Protein AF-A0A7V1E6Q1-F1 (afdb_monomer)

pLDDT: mean 79.0, std 13.6, range [37.88, 94.38]

Secondary structure (DSSP, 8-state):
-HHHHHHHHHHHHHHHHHHHHHTS-HHHHHTPPPP--HHHHHHHHHHHHTTPPP-HHHHHHHHHHHHHHHHHHHHHHS-TT-TTHHHHHHHHHHHHHHHHHHHHTTT-HHHHHHHHHHHHHHHHHHHH-----HHHHHHHHHHHHHHHHHT--HHHHHHHHHHHHHHTTS-SSHHHHHHHHHHHHHHH--

Structure (mmCIF, N/CA/C/O backbone):
data_AF-A0A7V1E6Q1-F1
#
_entry.id   AF-A0A7V1E6Q1-F1
#
loop_
_atom_site.group_PDB
_atom_site.id
_atom_site.type_symbol
_atom_site.label_atom_id
_atom_site.label_alt_id
_atom_site.label_comp_id
_atom_site.label_asym_id
_atom_site.label_entity_id
_atom_site.label_seq_id
_atom_site.pdbx_PDB_ins_code
_atom_site.Cartn_x
_atom_site.Cartn_y
_atom_site.Cartn_z
_atom_site.occupancy
_atom_site.B_iso_or_equiv
_atom_site.auth_seq_id
_atom_site.auth_comp_id
_atom_site.auth_asym_id
_atom_site.auth_atom_id
_atom_site.pdbx_PDB_model_num
ATOM 1 N N . MET A 1 1 ? -5.071 14.876 20.966 1.00 48.75 1 MET A N 1
ATOM 2 C CA . MET A 1 1 ? -3.966 13.919 21.201 1.00 48.75 1 MET A CA 1
ATOM 3 C C . MET A 1 1 ? -3.670 13.023 19.994 1.00 48.75 1 MET A C 1
ATOM 5 O O . MET A 1 1 ? -2.523 12.669 19.831 1.00 48.75 1 MET A O 1
ATOM 9 N N . VAL A 1 2 ? -4.623 12.777 19.084 1.00 56.84 2 VAL A N 1
ATOM 10 C CA . VAL A 1 2 ? -4.481 11.881 17.908 1.00 56.84 2 VAL A CA 1
ATOM 11 C C . VAL A 1 2 ? -3.351 12.244 16.917 1.00 56.84 2 VAL A C 1
ATOM 13 O O . VAL A 1 2 ? -2.701 11.364 16.366 1.00 56.84 2 VAL A O 1
ATOM 16 N N . LYS A 1 3 ? -3.071 13.537 16.684 1.00 54.50 3 LYS A N 1
ATOM 17 C CA . LYS A 1 3 ? -2.083 13.967 15.669 1.00 54.50 3 LYS A CA 1
ATOM 18 C C . LYS A 1 3 ? -0.631 13.616 16.033 1.00 54.50 3 LYS A C 1
ATOM 20 O O . LYS A 1 3 ? 0.159 13.335 15.140 1.00 54.50 3 LYS A O 1
ATOM 25 N N . THR A 1 4 ? -0.282 13.648 17.320 1.00 57.50 4 THR A N 1
ATOM 26 C CA . THR A 1 4 ? 1.084 13.355 17.791 1.00 57.50 4 THR A CA 1
ATOM 27 C C . THR A 1 4 ? 1.399 11.863 17.689 1.00 57.50 4 THR A C 1
ATOM 29 O O . THR A 1 4 ? 2.537 11.504 17.403 1.00 57.50 4 THR A O 1
ATOM 32 N N . ASP A 1 5 ? 0.379 11.015 17.841 1.00 76.38 5 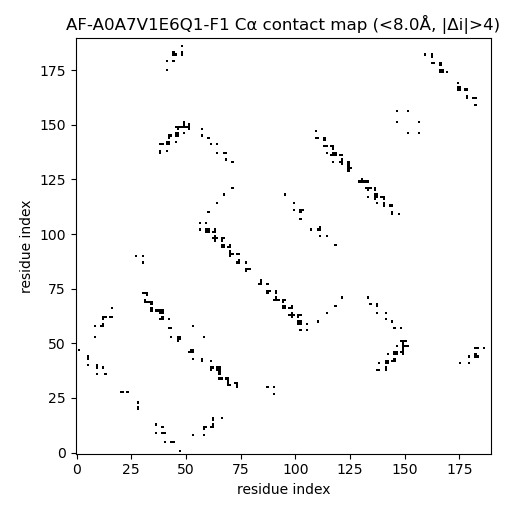ASP A N 1
ATOM 33 C CA . ASP A 1 5 ? 0.517 9.561 17.753 1.00 76.38 5 ASP A CA 1
ATOM 34 C C . ASP A 1 5 ? 0.689 9.104 16.294 1.00 76.38 5 ASP A C 1
ATOM 36 O O . ASP A 1 5 ? 1.555 8.285 16.009 1.00 76.38 5 ASP A O 1
ATOM 40 N N . ILE A 1 6 ? -0.038 9.701 15.337 1.00 82.06 6 ILE A N 1
ATOM 41 C CA . ILE A 1 6 ? 0.089 9.346 13.909 1.00 82.06 6 ILE A CA 1
ATOM 42 C C . ILE A 1 6 ? 1.483 9.666 13.362 1.00 82.06 6 ILE A C 1
ATOM 44 O O . ILE A 1 6 ? 2.077 8.824 12.700 1.00 82.06 6 ILE A O 1
ATOM 48 N N . GLU A 1 7 ? 2.029 10.855 13.630 1.00 83.06 7 GLU A N 1
ATOM 49 C CA . GLU A 1 7 ? 3.357 11.229 13.111 1.00 83.06 7 GLU A CA 1
ATOM 50 C C . GLU A 1 7 ? 4.472 10.344 13.702 1.00 83.06 7 GLU A C 1
ATOM 52 O O . GLU A 1 7 ? 5.421 9.993 13.002 1.00 83.06 7 GLU A O 1
ATOM 57 N N . ALA A 1 8 ? 4.332 9.907 14.961 1.00 87.25 8 ALA A N 1
ATOM 58 C CA . ALA A 1 8 ? 5.256 8.949 15.564 1.00 87.25 8 ALA A CA 1
ATOM 59 C C . ALA A 1 8 ? 5.190 7.574 14.876 1.00 87.25 8 ALA A C 1
ATOM 61 O O . ALA A 1 8 ? 6.230 6.967 14.606 1.00 87.25 8 ALA A O 1
ATOM 62 N N . GLU A 1 9 ? 3.987 7.094 14.551 1.00 89.38 9 GLU A N 1
ATOM 63 C CA . GLU A 1 9 ? 3.809 5.843 13.808 1.00 89.38 9 GLU A CA 1
ATOM 64 C C . GLU A 1 9 ? 4.302 5.950 12.359 1.00 89.38 9 GLU A C 1
ATOM 66 O O . GLU A 1 9 ? 4.941 5.022 11.865 1.00 89.38 9 GLU A O 1
ATOM 71 N N . LEU A 1 10 ? 4.114 7.095 11.695 1.00 89.25 10 LEU A N 1
ATOM 72 C CA . LEU A 1 10 ? 4.680 7.344 10.365 1.00 89.25 10 LEU A CA 1
ATOM 73 C C . LEU A 1 10 ? 6.210 7.275 10.384 1.00 89.25 10 LEU A C 1
ATOM 75 O O . LEU A 1 10 ? 6.791 6.561 9.573 1.00 89.25 10 LEU A O 1
ATOM 79 N N . SER A 1 11 ? 6.865 7.890 11.373 1.00 90.50 11 SER A N 1
ATOM 80 C CA . SER A 1 11 ? 8.322 7.768 11.531 1.00 90.50 11 SER A CA 1
ATOM 81 C C . SER A 1 11 ? 8.776 6.316 11.745 1.00 90.50 11 SER A C 1
ATOM 83 O O . SER A 1 11 ? 9.840 5.914 11.270 1.00 90.50 11 SER A O 1
ATOM 85 N N . ARG A 1 12 ? 7.984 5.495 12.453 1.00 91.56 12 ARG A N 1
ATOM 86 C CA . ARG A 1 12 ? 8.266 4.056 12.614 1.00 91.56 12 ARG A CA 1
ATOM 87 C C . ARG A 1 12 ? 8.127 3.301 11.293 1.00 91.56 12 ARG A C 1
ATOM 89 O O . ARG A 1 12 ? 8.952 2.431 11.009 1.00 91.56 12 ARG A O 1
ATOM 96 N N . ILE A 1 13 ? 7.113 3.632 10.496 1.00 92.62 13 ILE A N 1
ATOM 97 C CA . ILE A 1 13 ? 6.880 3.047 9.172 1.00 92.62 13 ILE A CA 1
ATOM 98 C C . ILE A 1 13 ? 8.037 3.392 8.238 1.00 92.62 13 ILE A C 1
ATOM 100 O O . ILE A 1 13 ? 8.645 2.472 7.698 1.00 92.62 13 ILE A O 1
ATOM 104 N N . GLU A 1 14 ? 8.405 4.670 8.128 1.00 91.38 14 GLU A N 1
ATOM 105 C CA . GLU A 1 14 ? 9.529 5.144 7.308 1.00 91.38 14 GLU A CA 1
ATOM 106 C C . GLU A 1 14 ? 10.846 4.474 7.696 1.00 91.38 14 GLU A C 1
ATOM 108 O O . GLU A 1 14 ? 11.611 4.035 6.834 1.00 91.38 14 GLU A O 1
ATOM 113 N N . LYS A 1 15 ? 11.104 4.334 9.002 1.00 92.00 15 LYS A N 1
ATOM 114 C CA . LYS A 1 15 ? 12.282 3.616 9.487 1.00 92.00 15 LYS A CA 1
ATOM 115 C C . LYS A 1 15 ? 12.287 2.164 9.007 1.00 92.00 15 LYS A C 1
ATOM 117 O O . LYS A 1 15 ? 13.302 1.707 8.491 1.00 92.00 15 LYS A O 1
ATOM 122 N N . GLY A 1 16 ? 11.171 1.451 9.143 1.00 89.44 16 GLY A N 1
ATOM 123 C CA . GLY A 1 16 ? 11.093 0.065 8.685 1.00 89.44 16 GLY A CA 1
ATOM 124 C C . GLY A 1 16 ? 11.115 -0.079 7.158 1.00 89.44 16 GLY A C 1
ATOM 125 O O . GLY A 1 16 ? 11.694 -1.038 6.661 1.00 89.44 16 GLY A O 1
ATOM 126 N N . LEU A 1 17 ? 10.592 0.894 6.402 1.00 89.69 17 LEU A N 1
ATOM 127 C CA . LEU A 1 17 ? 10.765 0.962 4.944 1.00 89.69 17 LEU A CA 1
ATOM 128 C C . LEU A 1 17 ? 12.239 1.124 4.566 1.00 89.69 17 LEU A C 1
ATOM 130 O O . LEU A 1 17 ? 12.720 0.453 3.655 1.00 89.69 17 LEU A O 1
ATOM 134 N N . SER A 1 18 ? 12.972 1.978 5.283 1.00 88.38 18 SER A N 1
ATOM 135 C CA . SER A 1 18 ? 14.412 2.169 5.088 1.00 88.38 18 SER A CA 1
ATOM 136 C C . SER A 1 18 ? 15.206 0.895 5.400 1.00 88.38 18 SER A C 1
ATOM 138 O O . SER A 1 18 ? 16.072 0.496 4.623 1.00 88.38 18 SER A O 1
ATOM 140 N N . GLU A 1 19 ? 14.865 0.198 6.488 1.00 88.25 19 GLU A N 1
ATOM 141 C CA . GLU A 1 19 ? 15.465 -1.094 6.844 1.00 88.25 19 GLU A CA 1
ATOM 142 C C . GLU A 1 19 ? 15.173 -2.171 5.786 1.00 88.25 19 GLU A C 1
ATOM 144 O O . GLU A 1 19 ? 16.099 -2.850 5.337 1.00 88.25 19 GLU A O 1
ATOM 149 N N . ALA A 1 20 ? 13.920 -2.279 5.331 1.00 85.25 20 ALA A N 1
ATOM 150 C CA . ALA A 1 20 ? 13.522 -3.195 4.263 1.00 85.25 20 ALA A CA 1
ATOM 151 C C . ALA A 1 20 ? 14.253 -2.882 2.949 1.00 85.25 20 ALA A C 1
ATOM 153 O O . ALA A 1 20 ? 14.762 -3.784 2.293 1.00 85.25 20 ALA A O 1
ATOM 154 N N . SER A 1 21 ? 14.387 -1.602 2.600 1.00 84.12 21 SER A N 1
ATOM 155 C CA . SER A 1 21 ? 15.129 -1.155 1.413 1.00 84.12 21 SER A CA 1
ATOM 156 C C . SER A 1 21 ? 16.631 -1.435 1.523 1.00 84.12 21 SER A C 1
ATOM 158 O O . SER A 1 21 ? 17.301 -1.691 0.524 1.00 84.12 21 SER A O 1
ATOM 160 N N . GLY A 1 22 ? 17.184 -1.403 2.738 1.00 82.00 22 GLY A N 1
ATOM 161 C CA . GLY A 1 22 ? 18.599 -1.659 3.005 1.00 82.00 22 GLY A CA 1
ATOM 162 C C . GLY A 1 22 ? 19.039 -3.098 2.727 1.00 82.00 22 GLY A C 1
ATOM 163 O O . GLY A 1 22 ? 20.218 -3.315 2.444 1.00 82.00 22 GLY A O 1
ATOM 164 N N . VAL A 1 23 ? 18.109 -4.057 2.775 1.00 84.00 23 VAL A N 1
ATOM 165 C CA . VAL A 1 23 ? 18.362 -5.478 2.477 1.00 84.00 23 VAL A CA 1
ATOM 166 C C . VAL A 1 23 ? 18.025 -5.871 1.034 1.00 84.00 23 VAL A C 1
ATOM 168 O O . VAL A 1 23 ? 18.245 -7.020 0.655 1.00 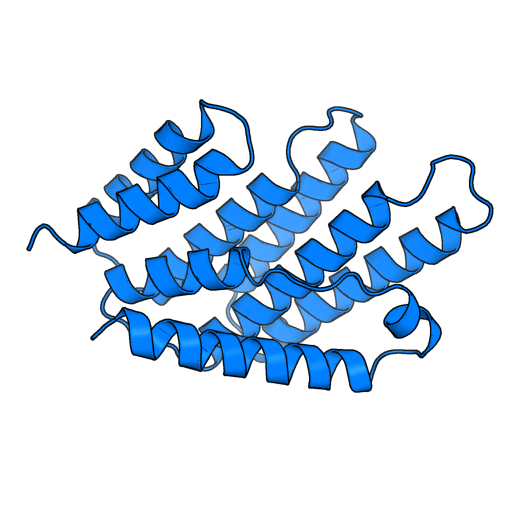84.00 23 VAL A O 1
ATOM 171 N N . MET A 1 24 ? 17.504 -4.940 0.228 1.00 86.38 24 MET A N 1
ATOM 172 C CA . MET A 1 24 ? 17.228 -5.179 -1.189 1.00 86.38 24 MET A CA 1
ATOM 173 C C . MET A 1 24 ? 18.515 -5.189 -2.023 1.00 86.38 24 MET A C 1
ATOM 175 O O . MET A 1 24 ? 19.536 -4.600 -1.656 1.00 86.38 24 MET A O 1
ATOM 179 N N . GLU A 1 25 ? 18.437 -5.841 -3.184 1.00 84.75 25 GLU A N 1
ATOM 180 C CA . GLU A 1 25 ? 19.474 -5.798 -4.218 1.00 84.75 25 GLU A CA 1
ATOM 181 C C . GLU A 1 25 ? 19.837 -4.334 -4.562 1.00 84.75 25 GLU A C 1
ATOM 183 O O . GLU A 1 25 ? 18.933 -3.499 -4.681 1.00 84.75 25 GLU A O 1
ATOM 188 N N . PRO A 1 26 ? 21.127 -3.988 -4.762 1.00 85.06 26 PRO A N 1
ATOM 189 C CA . PRO A 1 26 ? 21.548 -2.608 -5.023 1.00 85.06 26 PRO A CA 1
ATOM 190 C C . PRO A 1 26 ? 20.802 -1.942 -6.184 1.00 85.06 26 PRO A C 1
ATOM 192 O O . PRO A 1 26 ? 20.382 -0.796 -6.053 1.00 85.06 26 PRO A O 1
ATOM 195 N N . LEU A 1 27 ? 20.572 -2.693 -7.267 1.00 81.75 27 LEU A N 1
ATOM 196 C CA . LEU A 1 27 ? 19.841 -2.228 -8.446 1.00 81.75 27 LEU A CA 1
ATOM 197 C C . LEU A 1 27 ? 18.391 -1.847 -8.114 1.00 81.75 27 LEU A C 1
ATOM 199 O O . LEU A 1 27 ? 17.903 -0.826 -8.577 1.00 81.75 27 LEU A O 1
ATOM 203 N N . VAL A 1 28 ? 17.715 -2.638 -7.274 1.00 84.62 28 VAL A N 1
ATOM 204 C CA . VAL A 1 28 ? 16.349 -2.334 -6.818 1.00 84.62 28 VAL A CA 1
ATOM 205 C C . VAL A 1 28 ? 16.352 -1.049 -6.002 1.00 84.62 28 VAL A C 1
ATOM 207 O O . VAL A 1 28 ? 15.536 -0.165 -6.240 1.00 84.62 28 VAL A O 1
ATOM 210 N N . ARG A 1 29 ? 17.290 -0.935 -5.056 1.00 85.00 29 ARG A N 1
ATOM 211 C CA . ARG A 1 29 ? 17.385 0.210 -4.146 1.00 85.00 29 ARG A CA 1
ATOM 212 C C . ARG A 1 29 ? 17.627 1.528 -4.884 1.00 85.00 29 ARG A C 1
ATOM 214 O O . ARG A 1 29 ? 17.100 2.552 -4.466 1.00 85.00 29 ARG A O 1
ATOM 221 N N . GLU A 1 30 ? 18.425 1.507 -5.947 1.00 85.69 30 GLU A N 1
ATOM 222 C CA . GLU A 1 30 ? 18.717 2.687 -6.770 1.00 85.69 30 GLU A CA 1
ATOM 223 C C . GLU A 1 30 ? 17.500 3.161 -7.581 1.00 85.69 30 GLU A C 1
ATOM 225 O O . GLU A 1 30 ? 17.366 4.361 -7.815 1.00 85.69 30 GLU A O 1
ATOM 230 N N . SER A 1 31 ? 16.585 2.250 -7.923 1.00 85.44 31 SER A N 1
ATOM 231 C CA . SER A 1 31 ? 15.333 2.553 -8.632 1.00 85.44 31 SER A CA 1
ATOM 232 C C . SER A 1 31 ? 14.147 2.864 -7.707 1.00 85.44 31 SER A C 1
ATOM 234 O O . SER A 1 31 ? 13.046 3.129 -8.191 1.00 85.44 31 SER A O 1
ATOM 236 N N . LEU A 1 32 ? 14.323 2.834 -6.379 1.00 85.62 32 LEU A N 1
ATOM 237 C CA . LEU A 1 32 ? 13.231 3.115 -5.446 1.00 85.62 32 LEU A CA 1
ATOM 238 C C . LEU A 1 32 ? 12.800 4.581 -5.511 1.00 85.62 32 LEU A C 1
ATOM 240 O O . LEU A 1 32 ? 13.588 5.509 -5.325 1.00 85.62 32 LEU A O 1
ATOM 244 N N . ILE A 1 33 ? 11.497 4.783 -5.672 1.00 85.12 33 ILE A N 1
ATOM 245 C CA . ILE A 1 33 ? 10.879 6.101 -5.570 1.00 85.12 33 ILE A CA 1
ATOM 246 C C . ILE A 1 33 ? 10.564 6.384 -4.092 1.00 85.12 33 ILE A C 1
ATOM 248 O O . ILE A 1 33 ? 10.003 5.518 -3.423 1.00 85.12 33 ILE A O 1
ATOM 252 N N . PRO A 1 34 ? 10.867 7.574 -3.540 1.00 85.94 34 PRO A N 1
ATOM 253 C CA . PRO A 1 34 ? 10.492 7.906 -2.167 1.00 85.94 34 PRO A CA 1
ATOM 254 C C . PRO A 1 34 ? 8.975 7.789 -1.927 1.00 85.94 34 PRO A C 1
ATOM 256 O O . PRO A 1 34 ? 8.169 8.296 -2.719 1.00 85.94 34 PRO A O 1
ATOM 259 N N . SER A 1 35 ? 8.599 7.126 -0.829 1.00 87.06 35 SER A N 1
ATOM 260 C CA . SER A 1 35 ? 7.213 7.088 -0.341 1.00 87.06 35 SER A CA 1
ATOM 261 C C . SER A 1 35 ? 6.844 8.446 0.267 1.00 87.06 35 SER A C 1
ATOM 263 O O . SER A 1 35 ? 7.655 9.075 0.945 1.00 87.06 35 SER A O 1
ATOM 265 N N . ASP A 1 36 ? 5.619 8.903 0.005 1.00 83.50 36 ASP A N 1
ATOM 266 C CA . ASP A 1 36 ? 5.010 10.084 0.632 1.00 83.50 36 ASP A CA 1
ATOM 267 C C . ASP A 1 36 ? 4.174 9.718 1.880 1.00 83.50 36 ASP A C 1
ATOM 269 O O . ASP A 1 36 ? 3.542 10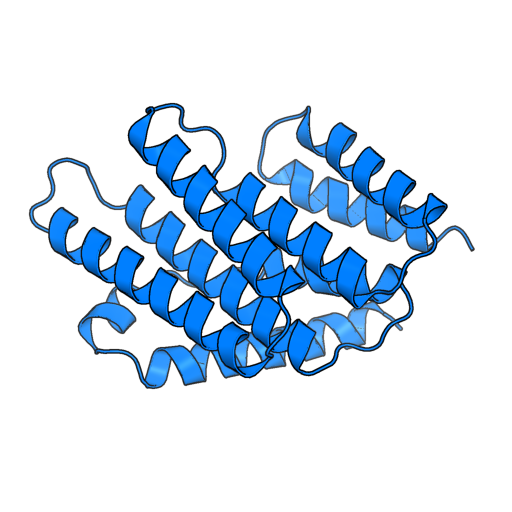.586 2.491 1.00 83.50 36 ASP A O 1
ATOM 273 N N . CYS A 1 37 ? 4.186 8.437 2.271 1.00 86.06 37 CYS A N 1
ATOM 274 C CA . CYS A 1 37 ? 3.430 7.849 3.374 1.00 86.06 37 CYS A CA 1
ATOM 275 C C . CYS A 1 37 ? 1.912 8.099 3.317 1.00 86.06 37 CYS A C 1
ATOM 277 O O . CYS A 1 37 ? 1.228 8.091 4.350 1.00 86.06 37 CYS A O 1
ATOM 279 N N . LEU A 1 38 ? 1.363 8.368 2.131 1.00 84.94 38 LEU A N 1
ATOM 280 C CA . LEU A 1 38 ? -0.038 8.741 1.979 1.00 84.94 38 LEU A CA 1
ATOM 281 C C . LEU A 1 38 ? -0.984 7.586 2.330 1.00 84.94 38 LEU A C 1
ATOM 283 O O . LEU A 1 38 ? -1.978 7.802 3.030 1.00 84.94 38 LEU A O 1
ATOM 287 N N . LEU A 1 39 ? -0.666 6.362 1.903 1.00 89.06 39 LEU A N 1
ATOM 288 C CA . LEU A 1 39 ? -1.485 5.176 2.175 1.00 89.06 39 LEU A CA 1
ATOM 289 C C . LEU A 1 39 ? -1.429 4.794 3.654 1.00 89.06 39 LEU A C 1
ATOM 291 O O . LEU A 1 39 ? -2.458 4.511 4.270 1.00 89.06 39 LEU A O 1
ATOM 295 N N . SER A 1 40 ? -0.243 4.893 4.248 1.00 90.44 40 SER A N 1
ATOM 296 C CA . SER A 1 40 ? -0.020 4.729 5.682 1.00 90.44 40 SER A CA 1
ATOM 297 C C . SER A 1 40 ? -0.855 5.714 6.488 1.00 90.44 40 SER A C 1
ATOM 299 O O . SER A 1 40 ? -1.512 5.344 7.458 1.00 90.44 40 SER A O 1
ATOM 301 N N . ARG A 1 41 ? -0.884 6.982 6.064 1.00 87.31 41 ARG A N 1
ATOM 302 C CA . ARG A 1 41 ? -1.679 8.027 6.713 1.00 87.31 41 ARG A CA 1
ATOM 303 C C . ARG A 1 41 ? -3.178 7.732 6.619 1.00 87.31 41 ARG A C 1
ATOM 305 O O . ARG A 1 41 ? -3.873 7.912 7.615 1.00 87.31 41 ARG A O 1
ATOM 312 N N . VAL A 1 42 ? -3.673 7.245 5.477 1.00 84.81 42 VAL A N 1
ATOM 313 C CA . VAL A 1 42 ? -5.074 6.806 5.324 1.00 84.81 42 VAL A CA 1
ATOM 314 C C . VAL A 1 42 ? -5.415 5.656 6.261 1.00 84.81 42 VAL A C 1
ATOM 316 O O . VAL A 1 42 ? -6.421 5.742 6.973 1.00 84.81 42 VAL A O 1
ATOM 319 N N . LEU A 1 43 ? -4.578 4.619 6.299 1.00 90.31 43 LEU A N 1
ATOM 320 C CA . LEU A 1 43 ? -4.799 3.458 7.155 1.00 90.31 43 LEU A CA 1
ATOM 321 C C . LEU A 1 43 ? -4.809 3.871 8.629 1.00 90.31 43 LEU A C 1
ATOM 323 O O . LEU A 1 43 ? -5.776 3.588 9.330 1.00 90.31 43 LEU A O 1
ATOM 327 N N . LEU A 1 44 ? -3.783 4.591 9.091 1.00 87.25 44 LEU A N 1
ATOM 328 C CA . LEU A 1 44 ? -3.648 4.988 10.495 1.00 87.25 44 LEU A CA 1
ATOM 329 C C . LEU A 1 44 ? -4.762 5.931 10.950 1.00 87.25 44 LEU A C 1
ATOM 331 O O . LEU A 1 44 ? -5.338 5.722 12.016 1.00 87.25 44 LEU A O 1
ATOM 335 N N . VAL A 1 45 ? -5.099 6.950 10.151 1.00 83.25 45 VAL A N 1
ATOM 336 C CA . VAL A 1 45 ? -6.210 7.855 10.479 1.00 83.25 45 VAL A CA 1
ATOM 337 C C . VAL A 1 45 ? -7.494 7.055 10.600 1.00 83.25 45 VAL A C 1
ATOM 339 O O . VAL A 1 45 ? -8.177 7.172 11.614 1.00 83.25 45 VAL A O 1
ATOM 342 N N . THR A 1 46 ? -7.786 6.199 9.618 1.00 80.81 46 THR A N 1
ATOM 343 C CA . THR A 1 46 ? -8.989 5.371 9.660 1.00 80.81 46 THR A CA 1
ATOM 344 C C . THR A 1 46 ? -8.961 4.485 10.904 1.00 80.81 46 THR A C 1
ATOM 346 O O . THR A 1 46 ? -9.875 4.577 11.706 1.00 80.81 46 THR A O 1
ATOM 349 N N . LEU A 1 47 ? -7.880 3.754 11.178 1.00 84.62 47 LEU A N 1
ATOM 350 C CA . LEU A 1 47 ? -7.742 2.898 12.362 1.00 84.62 47 LEU A CA 1
ATOM 351 C C . LEU A 1 47 ? -8.026 3.638 13.684 1.00 84.62 47 LEU A C 1
ATOM 353 O O . LEU A 1 47 ? -8.727 3.113 14.551 1.00 84.62 47 LEU A O 1
ATOM 357 N N . THR A 1 48 ? -7.550 4.881 13.822 1.00 80.44 48 THR A N 1
ATOM 358 C CA . THR A 1 48 ? -7.804 5.690 15.027 1.00 80.44 48 THR A CA 1
ATOM 359 C C . THR A 1 48 ? -9.277 6.068 15.212 1.00 80.44 48 THR A C 1
ATOM 361 O O . THR A 1 48 ? -9.719 6.198 16.353 1.00 80.44 48 THR A O 1
ATOM 364 N N . LEU A 1 49 ? -10.074 6.157 14.137 1.00 73.75 49 LEU A N 1
ATOM 365 C CA . LEU A 1 49 ? -11.534 6.345 14.224 1.00 73.75 49 LEU A CA 1
ATOM 366 C C . LEU A 1 49 ? -12.239 5.131 14.846 1.00 73.75 49 LEU A C 1
ATOM 368 O O . LEU A 1 49 ? -13.301 5.270 15.457 1.00 73.75 49 LEU A O 1
ATOM 372 N N . GLY A 1 50 ? -11.640 3.946 14.714 1.00 69.12 50 GLY A N 1
ATOM 373 C CA . GLY A 1 50 ? -12.083 2.710 15.362 1.00 69.12 50 GLY A CA 1
ATOM 374 C C . GLY A 1 50 ? -11.678 2.624 16.837 1.00 69.12 50 GLY A C 1
ATOM 375 O O . GLY A 1 50 ? -11.982 1.643 17.505 1.00 69.12 50 GLY A O 1
ATOM 376 N N . SER A 1 51 ? -10.996 3.646 17.375 1.00 67.44 51 SER A N 1
ATOM 377 C CA . SER A 1 51 ? -10.448 3.667 18.741 1.00 67.44 51 SER A CA 1
ATOM 378 C C . SER A 1 51 ? -9.450 2.536 19.040 1.00 67.44 51 SER A C 1
ATOM 380 O O . SER A 1 51 ? -9.244 2.179 20.202 1.00 67.44 51 SER A O 1
ATOM 382 N N . LYS A 1 52 ? -8.808 1.964 18.012 1.00 74.25 52 LYS A N 1
ATOM 383 C CA . LYS A 1 52 ? -7.765 0.940 18.169 1.00 74.25 52 LYS A CA 1
ATOM 384 C C . LYS A 1 52 ? -6.378 1.570 18.149 1.00 74.25 52 LYS A C 1
ATOM 386 O O . LYS A 1 52 ? -6.098 2.474 17.365 1.00 74.25 52 LYS A O 1
ATOM 391 N N . SER A 1 53 ? -5.499 1.075 19.019 1.00 74.69 53 SER A N 1
ATOM 392 C CA . SER A 1 53 ? -4.079 1.419 18.983 1.00 74.69 53 SER A CA 1
ATOM 393 C C . SER A 1 53 ? -3.405 0.742 17.797 1.00 74.69 53 SER A C 1
ATOM 395 O O . SER A 1 53 ? -3.674 -0.428 17.526 1.00 74.69 53 SER A O 1
ATOM 397 N N . THR A 1 54 ? -2.475 1.443 17.157 1.00 80.81 54 THR A N 1
ATOM 398 C CA . THR A 1 54 ? -1.624 0.880 16.111 1.00 80.81 54 THR A CA 1
ATOM 399 C C . THR A 1 54 ? -0.815 -0.291 16.660 1.00 80.81 54 THR A C 1
ATOM 401 O O . THR A 1 54 ? -0.002 -0.127 17.573 1.00 80.81 54 THR A O 1
ATOM 404 N N . ASP A 1 55 ? -1.038 -1.479 16.110 1.00 86.44 55 ASP A N 1
ATOM 405 C CA . ASP A 1 55 ? -0.271 -2.673 16.437 1.00 86.44 55 ASP A CA 1
ATOM 406 C C . ASP A 1 55 ? 0.736 -3.004 15.325 1.00 86.44 55 ASP A C 1
ATOM 408 O O . ASP A 1 55 ? 0.843 -2.319 14.304 1.00 86.44 55 ASP A O 1
ATOM 412 N N . GLN A 1 56 ? 1.506 -4.074 15.519 1.00 88.25 56 GLN A N 1
ATOM 413 C CA . GLN A 1 56 ? 2.513 -4.485 14.545 1.00 88.25 56 GLN A CA 1
ATOM 414 C C . GLN A 1 56 ? 1.904 -4.873 13.184 1.00 88.25 56 GLN A C 1
ATOM 416 O O . GLN A 1 56 ? 2.567 -4.717 12.159 1.00 88.25 56 GLN A O 1
ATOM 421 N N . LYS A 1 57 ? 0.651 -5.348 13.158 1.00 89.88 57 LYS A N 1
ATOM 422 C CA . LYS A 1 57 ? -0.038 -5.752 11.927 1.00 89.88 57 LYS A CA 1
ATOM 423 C C . LYS A 1 57 ? -0.356 -4.533 11.075 1.00 89.88 57 LYS A C 1
ATOM 425 O O . LYS A 1 57 ? -0.075 -4.543 9.880 1.00 89.88 57 LYS A O 1
ATOM 430 N N . ALA A 1 58 ? -0.859 -3.470 11.703 1.00 90.88 58 ALA A N 1
ATOM 431 C CA . ALA A 1 58 ? -1.099 -2.193 11.043 1.00 90.88 58 ALA A CA 1
ATOM 432 C C . ALA A 1 58 ? 0.197 -1.607 10.459 1.00 90.88 58 ALA A C 1
ATOM 434 O O . ALA A 1 58 ? 0.207 -1.181 9.308 1.00 90.88 58 ALA A O 1
ATOM 435 N N . ILE A 1 59 ? 1.312 -1.659 11.200 1.00 91.75 59 ILE A N 1
ATOM 436 C CA . ILE A 1 59 ? 2.613 -1.167 10.713 1.00 91.75 59 ILE A CA 1
ATOM 437 C C . ILE A 1 59 ? 3.097 -1.939 9.488 1.00 91.75 59 ILE A C 1
ATOM 439 O O . ILE A 1 59 ? 3.508 -1.331 8.501 1.00 91.75 59 ILE A O 1
ATOM 443 N N . TYR A 1 60 ? 3.040 -3.268 9.525 1.00 92.25 60 TYR A N 1
ATOM 444 C CA . TYR A 1 60 ? 3.458 -4.084 8.387 1.00 92.25 60 TYR A CA 1
ATOM 445 C C . TYR A 1 60 ? 2.522 -3.935 7.183 1.00 92.25 60 TYR A C 1
ATOM 447 O O . TYR A 1 60 ? 3.003 -3.908 6.052 1.00 92.25 60 TYR A O 1
ATOM 455 N N . ALA A 1 61 ? 1.215 -3.766 7.404 1.00 93.62 61 ALA A N 1
ATOM 456 C CA . ALA A 1 61 ? 0.271 -3.459 6.334 1.00 93.62 61 ALA A CA 1
ATOM 457 C C . ALA A 1 61 ? 0.557 -2.093 5.689 1.00 93.62 61 ALA A C 1
ATOM 459 O O . ALA A 1 61 ? 0.594 -2.003 4.464 1.00 93.62 61 ALA A O 1
ATOM 460 N N . CYS A 1 62 ? 0.833 -1.054 6.488 1.00 94.25 62 CYS A N 1
ATOM 461 C CA . CYS A 1 62 ? 1.277 0.248 5.988 1.00 94.25 62 CYS A CA 1
ATOM 462 C C . CYS A 1 62 ? 2.531 0.111 5.119 1.00 94.25 62 CYS A C 1
ATOM 464 O O . CYS A 1 62 ? 2.538 0.553 3.978 1.00 94.25 62 CYS A O 1
ATOM 466 N N . GLN A 1 63 ? 3.569 -0.564 5.618 1.00 93.81 63 GLN A N 1
ATOM 467 C CA . GLN A 1 63 ? 4.811 -0.763 4.864 1.00 93.81 63 GLN A CA 1
ATOM 468 C C . GLN A 1 63 ? 4.578 -1.498 3.543 1.00 93.81 63 GLN A C 1
ATOM 470 O O . GLN A 1 63 ? 5.117 -1.093 2.518 1.00 93.81 63 GLN A O 1
ATOM 475 N N . ALA A 1 64 ? 3.751 -2.546 3.547 1.00 94.06 64 ALA A N 1
ATOM 476 C CA . ALA A 1 64 ? 3.400 -3.265 2.329 1.00 94.06 64 ALA A CA 1
ATOM 477 C C . ALA A 1 64 ? 2.689 -2.357 1.317 1.00 94.06 64 ALA A C 1
ATOM 479 O O . ALA A 1 64 ? 3.070 -2.343 0.151 1.00 94.06 64 ALA A O 1
ATOM 480 N N . LEU A 1 65 ? 1.709 -1.562 1.756 1.00 94.38 65 LEU A N 1
ATOM 481 C CA . LEU A 1 65 ? 1.002 -0.605 0.900 1.00 94.38 65 LEU A CA 1
ATOM 482 C C . LEU A 1 65 ? 1.950 0.429 0.281 1.00 94.38 65 LEU A C 1
ATOM 484 O O . LEU A 1 65 ? 1.853 0.698 -0.914 1.00 94.38 65 LEU A O 1
ATOM 488 N N . GLU A 1 66 ? 2.891 0.968 1.058 1.00 93.94 66 GLU A N 1
ATOM 489 C CA . GLU A 1 66 ? 3.877 1.927 0.544 1.00 93.94 66 GLU A CA 1
ATOM 490 C C . GLU A 1 66 ? 4.833 1.287 -0.470 1.00 93.94 66 GLU A C 1
ATOM 492 O O . GLU A 1 66 ? 5.108 1.883 -1.508 1.00 93.94 66 GLU A O 1
ATOM 497 N N . ILE A 1 67 ? 5.291 0.053 -0.230 1.00 93.06 67 ILE A N 1
ATOM 498 C CA . ILE A 1 67 ? 6.120 -0.687 -1.196 1.00 93.06 67 ILE A CA 1
ATOM 499 C C . ILE A 1 67 ? 5.345 -0.923 -2.503 1.00 93.06 67 ILE A C 1
ATOM 501 O O . ILE A 1 67 ? 5.912 -0.793 -3.590 1.00 93.06 67 ILE A O 1
ATOM 505 N N . LEU A 1 68 ? 4.045 -1.231 -2.425 1.00 92.31 68 LEU A N 1
ATOM 506 C CA . LEU A 1 68 ? 3.197 -1.375 -3.613 1.00 92.31 68 LEU A CA 1
ATOM 507 C C . LEU A 1 68 ? 3.029 -0.054 -4.375 1.00 92.31 68 LEU A C 1
ATOM 509 O O . LEU A 1 68 ? 3.067 -0.070 -5.606 1.00 92.31 68 LEU A O 1
ATOM 513 N N . ASP A 1 69 ? 2.873 1.078 -3.679 1.00 91.50 69 ASP A N 1
ATOM 514 C CA . ASP A 1 69 ? 2.812 2.400 -4.321 1.00 91.50 69 ASP A CA 1
ATOM 515 C C . ASP A 1 69 ? 4.114 2.715 -5.061 1.00 91.50 69 ASP A C 1
ATOM 517 O O . ASP A 1 69 ? 4.088 3.140 -6.216 1.00 91.50 69 ASP A O 1
ATOM 521 N N . GLN A 1 70 ? 5.260 2.442 -4.432 1.00 89.94 70 GLN A N 1
ATOM 522 C CA . GLN A 1 70 ? 6.574 2.612 -5.052 1.00 89.94 70 GLN A CA 1
ATOM 523 C C . GLN A 1 70 ? 6.726 1.747 -6.305 1.00 89.94 70 GLN A C 1
ATOM 525 O O . GLN A 1 70 ? 7.165 2.247 -7.340 1.00 89.94 70 GLN A O 1
ATOM 530 N N . ALA A 1 71 ? 6.322 0.476 -6.231 1.00 89.50 71 ALA A N 1
ATOM 531 C CA . ALA A 1 71 ? 6.352 -0.446 -7.362 1.00 89.50 71 ALA A CA 1
ATOM 532 C C . ALA A 1 71 ? 5.488 0.056 -8.524 1.00 89.50 71 ALA A C 1
ATOM 534 O O . ALA A 1 71 ? 5.919 0.070 -9.672 1.00 89.50 71 ALA A O 1
ATOM 535 N N . LEU A 1 72 ? 4.269 0.512 -8.236 1.00 85.50 72 LEU A N 1
ATOM 536 C CA . LEU A 1 72 ? 3.367 0.999 -9.275 1.00 85.50 72 LEU A CA 1
ATOM 537 C C . LEU A 1 72 ? 3.880 2.282 -9.923 1.00 85.50 72 LEU A C 1
ATOM 539 O O . LEU A 1 72 ? 3.913 2.371 -11.148 1.00 85.50 72 LEU A O 1
ATOM 543 N N . ARG A 1 73 ? 4.355 3.238 -9.120 1.00 85.50 73 ARG A N 1
ATOM 544 C CA . ARG A 1 73 ? 4.945 4.481 -9.629 1.00 85.50 73 ARG A CA 1
ATOM 545 C C . ARG A 1 73 ? 6.198 4.229 -10.455 1.00 85.50 73 ARG A C 1
ATOM 547 O O . ARG A 1 73 ? 6.444 4.978 -11.395 1.00 85.50 73 ARG A O 1
ATOM 554 N N . LEU A 1 74 ? 6.993 3.212 -10.118 1.00 86.06 74 LEU A N 1
ATOM 555 C CA . LEU A 1 74 ? 8.142 2.824 -10.931 1.00 86.06 74 LEU A CA 1
ATOM 556 C C . LEU A 1 74 ? 7.663 2.384 -12.315 1.00 86.06 74 LEU A C 1
ATOM 558 O O . LEU A 1 74 ? 8.027 3.011 -13.302 1.00 86.06 74 LEU A O 1
ATOM 562 N N . GLY A 1 75 ? 6.748 1.413 -12.371 1.00 80.19 75 GLY A N 1
ATOM 563 C CA . GLY A 1 75 ? 6.223 0.893 -13.634 1.00 80.19 75 GLY A CA 1
ATOM 564 C C . GLY A 1 75 ? 5.523 1.935 -14.513 1.00 80.19 75 GLY A C 1
ATOM 565 O O . GLY A 1 75 ? 5.533 1.793 -15.732 1.00 80.19 75 GLY A O 1
ATOM 566 N N . GLU A 1 76 ? 4.934 2.981 -13.929 1.00 78.62 76 GLU A N 1
ATOM 567 C CA . GLU A 1 76 ? 4.343 4.091 -14.688 1.00 78.62 76 GLU A CA 1
ATOM 568 C C . GLU A 1 76 ? 5.361 5.074 -15.259 1.00 78.62 76 GLU A C 1
ATOM 570 O O . GLU A 1 76 ? 5.174 5.594 -16.359 1.00 78.62 76 GLU A O 1
ATOM 575 N N . ASN A 1 77 ? 6.413 5.372 -14.497 1.00 79.62 77 ASN A N 1
ATOM 576 C CA . ASN A 1 77 ? 7.432 6.326 -14.923 1.00 79.62 77 ASN A CA 1
ATOM 577 C C . ASN A 1 77 ? 8.383 5.723 -15.962 1.00 79.62 77 ASN A C 1
ATOM 579 O O . ASN A 1 77 ? 9.070 6.466 -16.663 1.00 79.62 77 ASN A O 1
ATOM 583 N N . THR A 1 78 ? 8.400 4.398 -16.086 1.00 80.81 78 THR A N 1
ATOM 584 C CA . THR A 1 78 ? 9.171 3.661 -17.080 1.00 80.81 78 THR A CA 1
ATOM 585 C C . THR A 1 78 ? 8.575 3.822 -18.488 1.00 80.81 78 THR A C 1
ATOM 587 O O . THR A 1 78 ? 7.483 3.318 -18.767 1.00 80.81 78 THR A O 1
ATOM 590 N N . PRO A 1 79 ? 9.286 4.466 -19.435 1.00 78.81 79 PRO A N 1
ATOM 591 C CA . PRO A 1 79 ? 8.786 4.656 -20.791 1.00 78.81 79 PRO A CA 1
ATOM 592 C C . PRO A 1 79 ? 8.597 3.332 -21.533 1.00 78.81 79 PRO A C 1
ATOM 594 O O . PRO A 1 79 ? 9.430 2.432 -21.466 1.00 78.81 79 PRO A O 1
ATOM 597 N N . GLU A 1 80 ? 7.543 3.246 -22.345 1.00 74.56 80 GLU A N 1
ATOM 598 C CA . GLU A 1 80 ? 7.187 1.999 -23.026 1.00 74.56 80 GLU A CA 1
ATOM 599 C C . GLU A 1 80 ? 8.262 1.434 -23.969 1.00 74.56 80 GLU A C 1
ATOM 601 O O . GLU A 1 80 ? 8.308 0.227 -24.207 1.00 74.56 80 GLU A O 1
ATOM 606 N N . ASN A 1 81 ? 9.130 2.299 -24.487 1.00 76.50 81 ASN A N 1
ATOM 607 C CA . ASN A 1 81 ? 10.163 1.955 -25.459 1.00 76.50 81 ASN A CA 1
ATOM 608 C C . ASN A 1 81 ? 11.584 2.156 -24.906 1.00 76.50 81 ASN A C 1
ATOM 610 O O . ASN A 1 81 ? 12.506 2.348 -25.696 1.00 76.50 81 ASN A O 1
ATOM 614 N N . SER A 1 82 ? 11.773 2.188 -23.580 1.00 80.38 82 SER A N 1
ATOM 615 C CA . SER A 1 82 ? 13.115 2.296 -22.995 1.00 80.38 82 SER A CA 1
ATOM 616 C C . SER A 1 82 ? 13.808 0.933 -22.914 1.00 80.38 82 SER A C 1
ATOM 618 O O . SER A 1 82 ? 13.177 -0.090 -22.641 1.00 80.38 82 SER A O 1
ATOM 620 N N . ASP A 1 83 ? 15.133 0.930 -23.084 1.00 78.62 83 ASP A N 1
ATOM 621 C CA . ASP A 1 83 ? 15.973 -0.255 -22.851 1.00 78.62 83 ASP A CA 1
ATOM 622 C C . ASP A 1 83 ? 15.907 -0.723 -21.381 1.00 78.62 83 ASP A C 1
ATOM 624 O O . ASP A 1 83 ? 16.131 -1.892 -21.070 1.00 78.62 83 ASP A O 1
ATOM 628 N N . GLU A 1 84 ? 15.542 0.189 -20.477 1.00 79.62 84 GLU A N 1
ATOM 629 C CA . GLU A 1 84 ? 15.392 -0.040 -19.039 1.00 79.62 84 GLU A CA 1
ATOM 630 C C . GLU A 1 84 ? 14.039 -0.668 -18.672 1.00 79.62 84 GLU A C 1
ATOM 632 O O . GLU A 1 84 ? 13.896 -1.196 -17.569 1.00 79.62 84 GLU A O 1
ATOM 637 N N . ARG A 1 85 ? 13.064 -0.708 -19.597 1.00 81.81 85 ARG A N 1
ATOM 638 C CA . ARG A 1 85 ? 11.690 -1.131 -19.285 1.00 81.81 85 ARG A CA 1
ATOM 639 C C . ARG A 1 85 ? 11.602 -2.515 -18.674 1.00 81.81 85 ARG A C 1
ATOM 641 O O . ARG A 1 85 ? 10.880 -2.724 -17.706 1.00 81.81 85 ARG A O 1
ATOM 648 N N 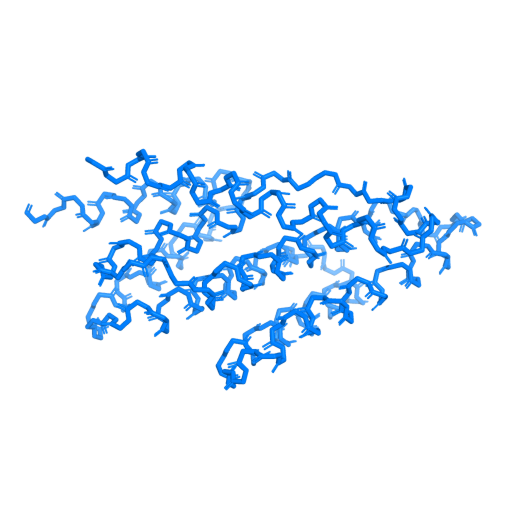. ASN A 1 86 ? 12.344 -3.466 -19.227 1.00 82.31 86 ASN A N 1
ATOM 649 C CA . ASN A 1 86 ? 12.336 -4.828 -18.708 1.00 82.31 86 ASN A CA 1
ATOM 650 C C . ASN A 1 86 ? 12.924 -4.900 -17.293 1.00 82.31 86 ASN A C 1
ATOM 652 O O . ASN A 1 86 ? 12.427 -5.672 -16.479 1.00 82.31 86 ASN A O 1
ATOM 656 N N . ASN A 1 87 ? 13.941 -4.090 -16.985 1.00 85.25 87 ASN A N 1
ATOM 657 C CA . ASN A 1 87 ? 14.536 -4.056 -15.651 1.00 85.25 87 ASN A CA 1
ATOM 658 C C . ASN A 1 87 ? 13.566 -3.446 -14.639 1.00 85.25 87 ASN A C 1
ATOM 660 O O . ASN A 1 87 ? 13.335 -4.046 -13.596 1.00 85.25 87 ASN A O 1
ATOM 664 N N . ASP A 1 88 ? 12.941 -2.316 -14.963 1.00 86.00 88 ASP A N 1
ATOM 665 C CA . ASP A 1 88 ? 11.987 -1.669 -14.061 1.00 86.00 88 ASP A CA 1
ATOM 666 C C . ASP A 1 88 ? 10.750 -2.536 -13.809 1.00 86.00 88 ASP A C 1
ATOM 668 O O . ASP A 1 88 ? 10.278 -2.618 -12.677 1.00 86.00 88 ASP A O 1
ATOM 672 N N . LEU A 1 89 ? 10.252 -3.248 -14.827 1.00 83.25 89 LEU A N 1
ATOM 673 C CA . LEU A 1 89 ? 9.156 -4.207 -14.654 1.00 83.25 89 LEU A CA 1
ATOM 674 C C . LEU A 1 89 ? 9.556 -5.375 -13.740 1.00 83.25 89 LEU A C 1
ATOM 676 O O . LEU A 1 89 ? 8.778 -5.752 -12.866 1.00 83.25 89 LEU A O 1
ATOM 680 N N . LEU A 1 90 ? 10.778 -5.902 -13.875 1.00 85.44 90 LEU A N 1
ATOM 681 C CA . LEU A 1 90 ? 11.297 -6.923 -12.956 1.00 85.44 90 LEU A CA 1
ATOM 682 C C . LEU A 1 90 ? 11.438 -6.386 -11.525 1.00 85.44 90 LEU A C 1
ATOM 684 O O . LEU A 1 90 ? 11.148 -7.105 -10.568 1.00 85.44 90 LEU A O 1
ATOM 688 N N . ILE A 1 91 ? 11.847 -5.125 -11.364 1.00 90.06 91 ILE A N 1
ATOM 689 C CA . ILE A 1 91 ? 11.904 -4.463 -10.057 1.00 90.06 91 ILE A CA 1
ATOM 690 C C . ILE A 1 91 ? 10.489 -4.291 -9.487 1.00 90.06 91 ILE A C 1
ATOM 692 O O . ILE A 1 91 ? 10.282 -4.559 -8.306 1.00 90.06 91 ILE A O 1
ATOM 696 N N . CYS A 1 92 ? 9.494 -3.932 -10.304 1.00 88.44 92 CYS A N 1
ATOM 697 C CA . CYS A 1 92 ? 8.093 -3.871 -9.875 1.00 88.44 92 CYS A CA 1
ATOM 698 C C . CYS A 1 92 ? 7.608 -5.222 -9.332 1.00 88.44 92 CYS A C 1
ATOM 700 O O . CYS A 1 92 ? 7.065 -5.281 -8.229 1.00 88.44 92 CYS A O 1
ATOM 702 N N . ASP A 1 93 ? 7.842 -6.309 -10.072 1.00 86.69 93 ASP A N 1
ATOM 703 C CA . ASP A 1 93 ? 7.432 -7.660 -9.671 1.00 86.69 93 ASP A CA 1
ATOM 704 C C . ASP A 1 93 ? 8.156 -8.122 -8.394 1.00 86.69 93 ASP A C 1
ATOM 706 O O . ASP A 1 93 ? 7.563 -8.758 -7.509 1.00 86.69 93 ASP A O 1
ATOM 710 N N . TYR A 1 94 ? 9.433 -7.755 -8.253 1.00 90.31 94 TYR A N 1
ATOM 711 C CA . TYR A 1 94 ? 10.187 -7.962 -7.021 1.00 90.31 94 TYR A CA 1
ATOM 712 C C . TYR A 1 94 ? 9.552 -7.213 -5.843 1.00 90.31 94 TYR A C 1
ATOM 714 O O . TYR A 1 94 ? 9.327 -7.813 -4.791 1.00 90.31 94 TYR A O 1
ATOM 722 N N . LEU A 1 95 ? 9.209 -5.933 -6.007 1.00 91.25 95 LEU A N 1
ATOM 723 C CA . LEU A 1 95 ? 8.597 -5.123 -4.951 1.00 91.25 95 LEU A CA 1
ATOM 724 C C . LEU A 1 95 ? 7.200 -5.627 -4.565 1.00 91.25 95 LEU A C 1
ATOM 726 O O . LEU A 1 95 ? 6.892 -5.688 -3.376 1.00 91.25 95 LEU A O 1
ATOM 730 N N . TYR A 1 96 ? 6.384 -6.089 -5.520 1.00 89.50 96 TYR A N 1
ATOM 731 C CA . TYR A 1 96 ? 5.122 -6.777 -5.212 1.00 89.50 96 TYR A CA 1
ATOM 732 C C . TYR A 1 96 ? 5.341 -8.013 -4.341 1.00 89.50 96 TYR A C 1
ATOM 734 O O . TYR A 1 96 ? 4.635 -8.218 -3.352 1.00 89.50 96 TYR A O 1
ATOM 742 N N . SER A 1 97 ? 6.361 -8.808 -4.665 1.00 87.88 97 SER A N 1
ATOM 743 C CA . SER A 1 97 ? 6.725 -9.985 -3.875 1.00 87.88 97 SER A CA 1
ATOM 744 C C . SER A 1 97 ? 7.185 -9.599 -2.465 1.00 87.88 97 SER A C 1
ATOM 746 O O . SER A 1 97 ? 6.802 -10.254 -1.496 1.00 87.88 97 SER A O 1
ATOM 748 N N . GLN A 1 98 ? 7.955 -8.514 -2.319 1.00 89.44 98 GLN A N 1
ATOM 749 C CA . GLN A 1 98 ? 8.371 -8.001 -1.009 1.00 89.44 98 GLN A CA 1
ATOM 750 C C . GLN A 1 98 ? 7.186 -7.502 -0.177 1.00 89.44 98 GLN A C 1
ATOM 752 O O . GLN A 1 98 ? 7.089 -7.841 1.002 1.00 89.44 98 GLN A O 1
ATOM 757 N N . ALA A 1 99 ? 6.248 -6.768 -0.780 1.00 89.94 99 ALA A N 1
ATOM 758 C CA . ALA A 1 99 ? 5.047 -6.301 -0.092 1.00 89.94 99 ALA A CA 1
ATOM 759 C C . ALA A 1 99 ? 4.189 -7.466 0.432 1.00 89.94 99 ALA A C 1
ATOM 761 O O . ALA A 1 99 ? 3.729 -7.434 1.573 1.00 89.94 99 ALA A O 1
ATOM 762 N N . ILE A 1 100 ? 4.021 -8.530 -0.361 1.00 86.25 100 ILE A N 1
ATOM 763 C CA . ILE A 1 100 ? 3.325 -9.747 0.079 1.00 86.25 100 ILE A CA 1
ATOM 764 C C . ILE A 1 100 ? 4.107 -10.433 1.207 1.00 86.25 100 ILE A C 1
ATOM 766 O O . ILE A 1 100 ? 3.529 -10.764 2.243 1.00 86.25 100 ILE A O 1
ATOM 770 N N . ASN A 1 101 ? 5.423 -10.607 1.056 1.00 85.50 101 ASN A N 1
ATOM 771 C CA . ASN A 1 101 ? 6.260 -11.222 2.088 1.00 85.50 101 ASN A CA 1
ATOM 772 C C . ASN A 1 101 ? 6.151 -10.481 3.428 1.00 85.50 101 ASN A C 1
ATOM 774 O O . ASN A 1 101 ? 6.035 -11.135 4.467 1.00 85.50 101 ASN A O 1
ATOM 778 N N . GLN A 1 102 ? 6.079 -9.146 3.401 1.00 83.88 102 GLN A N 1
ATOM 779 C CA . GLN A 1 102 ? 5.921 -8.314 4.595 1.00 83.88 102 GLN A CA 1
ATOM 780 C C . GLN A 1 102 ? 4.688 -8.717 5.416 1.00 83.88 102 GLN A C 1
ATOM 782 O O . GLN A 1 102 ? 4.755 -8.798 6.644 1.00 83.88 102 GLN A O 1
ATOM 787 N N . VAL A 1 103 ? 3.575 -9.038 4.748 1.00 84.62 103 VAL A N 1
ATOM 788 C CA . VAL A 1 103 ? 2.308 -9.371 5.416 1.00 84.62 103 VAL A CA 1
ATOM 789 C C . VAL A 1 103 ? 2.061 -10.862 5.615 1.00 84.62 103 VAL A C 1
ATOM 791 O O . VAL A 1 103 ? 1.252 -11.230 6.461 1.00 84.62 103 VAL A O 1
ATOM 794 N N . THR A 1 104 ? 2.757 -11.749 4.901 1.00 82.50 104 THR A N 1
ATOM 795 C CA . THR A 1 104 ? 2.574 -13.204 5.092 1.00 82.50 104 THR A CA 1
ATOM 796 C C . THR A 1 104 ? 2.917 -13.651 6.512 1.00 82.50 104 THR A C 1
ATOM 798 O O . THR A 1 104 ? 2.218 -14.487 7.082 1.00 82.50 104 THR A O 1
ATOM 801 N N . SER A 1 105 ? 3.933 -13.034 7.122 1.00 75.94 105 SER A N 1
ATOM 802 C CA . SER A 1 105 ? 4.321 -13.286 8.515 1.00 75.94 105 SER A CA 1
ATOM 803 C C . SER A 1 105 ? 3.243 -12.898 9.538 1.00 75.94 105 SER A C 1
ATOM 805 O O . SER A 1 105 ? 3.228 -13.431 10.646 1.00 75.94 105 SER A O 1
ATOM 807 N N . ILE A 1 106 ? 2.321 -12.006 9.160 1.00 79.31 106 ILE A N 1
ATOM 808 C CA . ILE A 1 106 ? 1.206 -11.561 10.000 1.00 79.31 106 ILE A CA 1
ATOM 809 C C . ILE A 1 106 ? 0.122 -12.643 10.100 1.00 79.31 106 ILE A C 1
ATOM 811 O O . ILE A 1 106 ? -0.611 -12.680 11.086 1.00 79.31 106 ILE A O 1
ATOM 815 N N . ASN A 1 107 ? 0.044 -13.534 9.102 1.00 82.12 107 ASN A N 1
ATOM 816 C CA . ASN A 1 107 ? -0.968 -14.584 8.990 1.00 82.12 107 ASN A CA 1
ATOM 817 C C . ASN A 1 107 ? -2.409 -14.050 9.126 1.00 82.12 107 ASN A C 1
ATOM 819 O O . ASN A 1 107 ? -3.241 -14.655 9.799 1.00 82.12 107 ASN A O 1
ATOM 823 N N . GLU A 1 108 ? -2.694 -12.910 8.489 1.00 88.19 108 GLU A N 1
ATOM 824 C CA . GLU A 1 108 ? -4.033 -12.311 8.448 1.00 88.19 108 GLU A CA 1
ATOM 825 C C . GLU A 1 108 ? -4.624 -12.394 7.035 1.00 88.19 108 GLU A C 1
ATOM 827 O O . GLU A 1 108 ? -4.259 -11.592 6.167 1.00 88.19 108 GLU A O 1
ATOM 832 N N . PRO A 1 109 ? -5.545 -13.346 6.778 1.00 90.31 109 PRO A N 1
ATOM 833 C CA . PRO A 1 109 ? -6.082 -13.589 5.442 1.00 90.31 109 PRO A CA 1
ATOM 834 C C . PRO A 1 109 ? -6.745 -12.364 4.812 1.00 90.31 109 PRO A C 1
ATOM 836 O O . PRO A 1 109 ? -6.635 -12.173 3.606 1.00 90.31 109 PRO A O 1
ATOM 839 N N . VAL A 1 110 ? -7.398 -11.520 5.617 1.00 90.75 110 VAL A N 1
ATOM 840 C CA . VAL A 1 110 ? -8.093 -10.322 5.122 1.00 90.75 110 VAL A CA 1
ATOM 841 C C . VAL A 1 110 ? -7.104 -9.289 4.584 1.00 90.75 110 VAL A C 1
ATOM 843 O O . VAL A 1 110 ? -7.340 -8.716 3.524 1.00 90.75 110 VAL A O 1
ATOM 846 N N . ILE A 1 111 ? -5.968 -9.089 5.262 1.00 91.88 111 ILE A N 1
ATOM 847 C CA . ILE A 1 111 ? -4.918 -8.169 4.799 1.00 91.88 111 ILE A CA 1
ATOM 848 C C . ILE A 1 1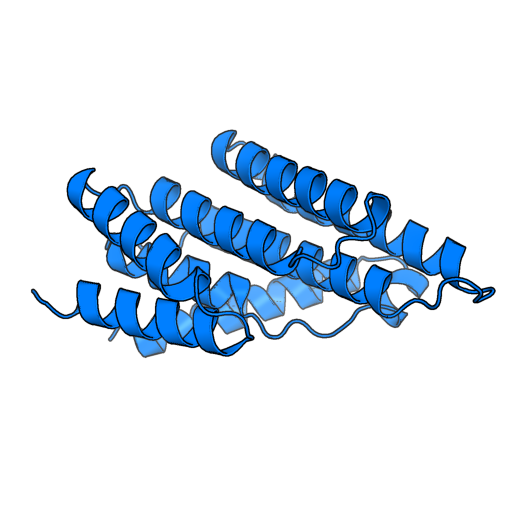11 ? -4.331 -8.668 3.478 1.00 91.88 111 ILE A C 1
ATOM 850 O O . ILE A 1 111 ? -4.197 -7.899 2.527 1.00 91.88 111 ILE A O 1
ATOM 854 N N . ILE A 1 112 ? -4.022 -9.966 3.406 1.00 91.38 112 ILE A N 1
ATOM 855 C CA . ILE A 1 112 ? -3.468 -10.595 2.202 1.00 91.38 112 ILE A CA 1
ATOM 856 C C . ILE A 1 112 ? -4.453 -10.475 1.029 1.00 91.38 112 ILE A C 1
ATOM 858 O O . ILE A 1 112 ? -4.041 -10.103 -0.067 1.00 91.38 112 ILE A O 1
ATOM 862 N N . ASP A 1 113 ? -5.743 -10.737 1.256 1.00 92.38 113 ASP A N 1
ATOM 863 C CA . ASP A 1 113 ? -6.791 -10.621 0.235 1.00 92.38 113 ASP A CA 1
ATOM 864 C C . ASP A 1 113 ? -6.944 -9.180 -0.282 1.00 92.38 113 ASP A C 1
ATOM 866 O O . ASP A 1 113 ? -6.993 -8.965 -1.494 1.00 92.38 113 ASP A O 1
ATOM 870 N N . CYS A 1 114 ? -6.939 -8.179 0.607 1.00 93.19 114 CYS A N 1
ATOM 871 C CA . CYS A 1 114 ? -7.014 -6.766 0.216 1.00 93.19 114 CYS A CA 1
ATOM 872 C C . CYS A 1 114 ? -5.829 -6.354 -0.671 1.00 93.19 114 CYS A C 1
ATOM 874 O O . CYS A 1 114 ? -6.019 -5.728 -1.715 1.00 93.19 114 CYS A O 1
ATOM 876 N N . LEU A 1 115 ? -4.607 -6.741 -0.290 1.00 92.50 115 LEU A N 1
ATOM 877 C CA . LEU A 1 115 ? -3.402 -6.428 -1.061 1.00 92.50 115 LEU A CA 1
ATOM 878 C C . LEU A 1 115 ? -3.376 -7.169 -2.402 1.00 92.50 115 LEU A C 1
ATOM 880 O O . LEU A 1 115 ? -3.066 -6.566 -3.427 1.00 92.50 115 LEU A O 1
ATOM 884 N N . ALA A 1 116 ? -3.756 -8.450 -2.424 1.00 90.75 116 ALA A N 1
ATOM 885 C CA . ALA A 1 116 ? -3.823 -9.241 -3.650 1.00 90.75 116 ALA A CA 1
ATOM 886 C C . ALA A 1 116 ? -4.835 -8.663 -4.653 1.00 90.75 116 ALA A C 1
ATOM 888 O O . ALA A 1 116 ? -4.527 -8.550 -5.841 1.00 90.75 116 ALA A O 1
ATOM 889 N N . LYS A 1 117 ? -6.015 -8.235 -4.178 1.00 91.81 117 LYS A N 1
ATOM 890 C CA . LYS A 1 117 ? -7.011 -7.536 -5.002 1.00 91.81 117 LYS A CA 1
ATOM 891 C C . LYS A 1 117 ? -6.448 -6.245 -5.579 1.00 91.81 117 LYS A C 1
ATOM 893 O O . LYS A 1 117 ? -6.564 -6.031 -6.781 1.00 91.81 117 LYS A O 1
ATOM 898 N N . ALA A 1 118 ? -5.788 -5.424 -4.762 1.00 90.00 118 ALA A N 1
ATOM 899 C CA . ALA A 1 118 ? -5.221 -4.168 -5.239 1.00 90.00 118 ALA A CA 1
ATOM 900 C C . ALA A 1 118 ? -4.125 -4.370 -6.296 1.00 90.00 118 ALA A C 1
ATOM 902 O O . ALA A 1 118 ? -4.111 -3.654 -7.297 1.00 90.00 118 ALA A O 1
ATOM 903 N N . ILE A 1 119 ? -3.255 -5.372 -6.121 1.00 88.31 119 ILE A N 1
ATOM 904 C CA . ILE A 1 119 ? -2.244 -5.752 -7.121 1.00 88.31 119 ILE A CA 1
ATOM 905 C C . ILE A 1 119 ? -2.921 -6.209 -8.418 1.00 88.31 119 ILE A C 1
ATOM 907 O O . ILE A 1 119 ? -2.557 -5.736 -9.494 1.00 88.31 119 ILE A O 1
ATOM 911 N N . SER A 1 120 ? -3.919 -7.095 -8.328 1.00 88.50 120 SER A N 1
ATOM 912 C CA . SER A 1 120 ? -4.629 -7.626 -9.497 1.00 88.50 120 SER A CA 1
ATOM 913 C C . SER A 1 120 ? -5.330 -6.524 -10.291 1.00 88.50 120 SER A C 1
ATOM 915 O O . SER A 1 120 ? -5.134 -6.437 -11.501 1.00 88.50 120 SER A O 1
ATOM 917 N N . SER A 1 121 ? -6.102 -5.661 -9.626 1.00 87.31 121 SER A N 1
ATOM 918 C CA . SER A 1 121 ? -6.810 -4.557 -10.283 1.00 87.31 121 SER A CA 1
ATOM 919 C C . SER A 1 121 ? -5.837 -3.551 -10.900 1.00 87.31 121 SER A C 1
ATOM 921 O O . SER A 1 121 ? -6.015 -3.127 -12.037 1.00 87.31 121 SER A O 1
ATOM 923 N N . SER A 1 122 ? -4.739 -3.239 -10.203 1.00 82.06 122 SER A N 1
ATOM 924 C CA . SER A 1 122 ? -3.701 -2.353 -10.744 1.00 82.06 122 SER A CA 1
ATOM 925 C C . SER A 1 122 ? -2.995 -2.959 -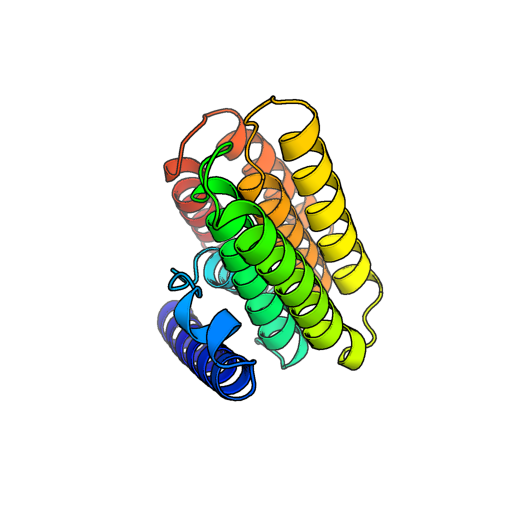11.961 1.00 82.06 122 SER A C 1
ATOM 927 O O . SER A 1 122 ? -2.630 -2.247 -12.895 1.00 82.06 122 SER A O 1
ATOM 929 N N . ALA A 1 123 ? -2.797 -4.281 -11.983 1.00 80.44 123 ALA A N 1
ATOM 930 C CA . ALA A 1 123 ? -2.251 -4.972 -13.144 1.00 80.44 123 ALA A CA 1
ATOM 931 C C . ALA A 1 123 ? -3.224 -4.947 -14.336 1.00 80.44 123 ALA A C 1
ATOM 933 O O . ALA A 1 123 ? -2.780 -4.723 -15.462 1.00 80.44 123 ALA A O 1
ATOM 934 N N . GLU A 1 124 ? -4.524 -5.128 -14.096 1.00 82.81 124 GLU A N 1
ATOM 935 C CA . GLU A 1 124 ? -5.569 -5.017 -15.121 1.00 82.81 124 GLU A CA 1
ATOM 936 C C . GLU A 1 124 ? -5.623 -3.613 -15.742 1.00 82.81 124 GLU A C 1
ATOM 938 O O . GLU A 1 124 ? -5.659 -3.489 -16.970 1.00 82.81 124 GLU A O 1
ATOM 943 N N . ASP A 1 125 ? -5.547 -2.556 -14.929 1.00 77.69 125 ASP A N 1
ATOM 944 C CA . ASP A 1 125 ? -5.533 -1.168 -15.414 1.00 77.69 125 ASP A CA 1
ATOM 945 C C . ASP A 1 125 ? -4.339 -0.895 -16.335 1.00 77.69 125 ASP A C 1
ATOM 947 O O . ASP A 1 125 ? -4.485 -0.280 -17.395 1.00 77.69 125 ASP A O 1
ATOM 951 N N . ARG A 1 126 ? -3.155 -1.417 -15.982 1.00 71.44 126 ARG A N 1
ATOM 952 C CA . ARG A 1 126 ? -1.961 -1.306 -16.837 1.00 71.44 126 ARG A CA 1
ATOM 953 C C . ARG A 1 126 ? -2.162 -1.981 -18.195 1.00 71.44 126 ARG A C 1
ATOM 955 O O . ARG A 1 126 ? -1.724 -1.445 -19.206 1.00 71.44 126 ARG A O 1
ATOM 962 N N . VAL A 1 127 ? -2.806 -3.150 -18.232 1.00 73.12 127 VAL A N 1
ATOM 963 C CA . VAL A 1 127 ? -3.002 -3.931 -19.470 1.00 73.12 127 VAL A CA 1
ATOM 964 C C . VAL A 1 127 ? -4.096 -3.339 -20.356 1.00 73.12 127 VAL A C 1
ATOM 966 O O . VAL A 1 127 ? -3.972 -3.330 -21.579 1.00 73.12 127 VAL A O 1
ATOM 969 N N . SER A 1 128 ? -5.178 -2.854 -19.755 1.00 71.31 128 SER A N 1
ATOM 970 C CA . SER A 1 128 ? -6.347 -2.342 -20.476 1.00 71.31 128 SER A CA 1
ATOM 971 C C . SER A 1 128 ? -6.135 -0.948 -21.076 1.00 71.31 128 SER A C 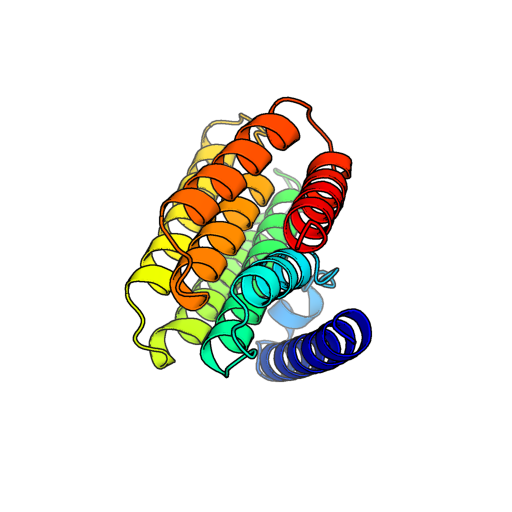1
ATOM 973 O O . SER A 1 128 ? -6.973 -0.484 -21.851 1.00 71.31 128 SER A O 1
ATOM 975 N N . GLY A 1 129 ? -5.033 -0.264 -20.741 1.00 59.41 129 GLY A N 1
ATOM 976 C CA . GLY A 1 129 ? -4.726 1.087 -21.225 1.00 59.41 129 GLY A CA 1
ATOM 977 C C . GLY A 1 129 ? -5.694 2.154 -20.703 1.00 59.41 129 GLY A C 1
ATOM 978 O O . GLY A 1 129 ? -5.549 3.340 -21.011 1.00 59.41 129 GLY A O 1
ATOM 979 N N . THR A 1 130 ? -6.676 1.768 -19.884 1.00 58.22 130 THR A N 1
ATOM 980 C CA . THR A 1 130 ? -7.402 2.706 -19.047 1.00 58.22 130 THR A CA 1
ATOM 981 C C . THR A 1 130 ? -6.453 3.091 -17.926 1.00 58.22 130 THR A C 1
ATOM 983 O O . THR A 1 130 ? -6.285 2.330 -16.984 1.00 58.22 130 THR A O 1
ATOM 986 N N . GLN A 1 131 ? -5.832 4.272 -18.015 1.00 52.22 131 GLN A N 1
ATOM 987 C CA . GLN A 1 131 ? -5.062 4.918 -16.934 1.00 52.22 131 GLN A CA 1
ATOM 988 C C . GLN A 1 131 ? -5.939 5.230 -15.698 1.00 52.22 131 GLN A C 1
ATOM 990 O O . GLN A 1 131 ? -5.919 6.331 -15.148 1.00 52.22 131 GLN A O 1
ATOM 995 N N . ARG A 1 132 ? -6.813 4.317 -15.281 1.00 51.44 132 ARG A N 1
ATOM 996 C CA . ARG A 1 132 ? -7.778 4.542 -14.215 1.00 51.44 132 ARG A CA 1
ATOM 997 C C . ARG A 1 132 ? -7.200 4.060 -12.894 1.00 51.44 132 ARG A C 1
ATOM 999 O O . ARG A 1 132 ? -7.578 3.031 -12.377 1.00 51.44 132 ARG A O 1
ATOM 1006 N N . ASN A 1 133 ? -6.363 4.922 -12.320 1.00 66.06 133 ASN A N 1
ATOM 1007 C CA . ASN A 1 133 ? -6.112 5.043 -10.884 1.00 66.06 133 ASN A CA 1
ATOM 1008 C C . ASN A 1 133 ? -5.706 3.750 -10.144 1.00 66.06 133 ASN A C 1
ATOM 1010 O O . ASN A 1 133 ? -6.338 3.393 -9.162 1.00 66.06 133 ASN A O 1
ATOM 1014 N N . TYR A 1 134 ? -4.584 3.114 -10.475 1.00 68.44 134 TYR A N 1
ATOM 1015 C CA . TYR A 1 134 ? -3.998 2.054 -9.627 1.00 68.44 134 TYR A CA 1
ATOM 1016 C C . TYR A 1 134 ? -3.874 2.465 -8.138 1.00 68.44 134 TYR A C 1
ATOM 1018 O O . TYR A 1 134 ? -4.162 1.685 -7.228 1.00 68.44 134 TYR A O 1
ATOM 1026 N N . ARG A 1 135 ? -3.532 3.739 -7.874 1.00 76.12 135 ARG A N 1
ATOM 1027 C CA . ARG A 1 135 ? -3.484 4.324 -6.524 1.00 76.12 135 ARG A CA 1
ATOM 1028 C C . ARG A 1 135 ? -4.831 4.224 -5.808 1.00 76.12 135 ARG A C 1
ATOM 1030 O O . ARG A 1 135 ? -4.849 4.039 -4.599 1.00 76.12 135 ARG A O 1
ATOM 1037 N N . TYR A 1 136 ? -5.953 4.283 -6.530 1.00 78.94 136 TYR A N 1
ATOM 1038 C CA . TYR A 1 136 ? -7.290 4.078 -5.964 1.00 78.94 136 TYR A CA 1
ATOM 1039 C C . TYR A 1 136 ? -7.460 2.674 -5.385 1.00 78.94 136 TYR A C 1
ATOM 1041 O O . TYR A 1 136 ? -7.988 2.542 -4.284 1.00 78.94 136 TYR A O 1
ATOM 1049 N N . HIS A 1 137 ? -6.984 1.637 -6.078 1.00 85.38 137 HIS A N 1
ATOM 1050 C CA . HIS A 1 137 ? -7.075 0.266 -5.566 1.00 85.38 137 HIS A CA 1
ATOM 1051 C C . HIS A 1 137 ? -6.226 0.082 -4.309 1.00 85.38 137 HIS A C 1
ATOM 1053 O O . HIS A 1 137 ? -6.643 -0.601 -3.377 1.00 85.38 137 HIS A O 1
ATOM 1059 N N . LEU A 1 138 ? -5.068 0.748 -4.241 1.00 88.44 138 LEU A N 1
ATOM 1060 C CA . LEU A 1 138 ? -4.254 0.781 -3.025 1.00 88.44 138 LEU A CA 1
ATOM 1061 C C . LEU A 1 138 ? -4.920 1.563 -1.884 1.00 88.44 138 LEU A C 1
ATOM 1063 O O . LEU A 1 138 ? -4.852 1.128 -0.735 1.00 88.44 138 LEU A O 1
ATOM 1067 N N . PHE A 1 139 ? -5.603 2.673 -2.176 1.00 85.69 139 PHE A N 1
ATOM 1068 C CA . PHE A 1 139 ? -6.414 3.380 -1.179 1.00 85.69 139 PHE A CA 1
ATOM 1069 C C . PHE A 1 139 ? -7.554 2.517 -0.649 1.00 85.69 139 PHE A C 1
ATOM 1071 O O . PHE A 1 139 ? -7.812 2.525 0.553 1.00 85.69 139 PHE A O 1
ATOM 1078 N N . ASP A 1 140 ? -8.229 1.776 -1.526 1.00 86.44 140 ASP A N 1
ATOM 1079 C CA . ASP A 1 140 ? -9.304 0.873 -1.129 1.00 86.44 140 ASP A CA 1
ATOM 1080 C C . ASP A 1 140 ? -8.791 -0.237 -0.212 1.00 86.44 140 ASP A C 1
ATOM 1082 O O . ASP A 1 140 ? -9.353 -0.479 0.853 1.00 86.44 140 ASP A O 1
ATOM 1086 N N . ALA A 1 141 ? -7.654 -0.840 -0.562 1.00 91.88 141 ALA A N 1
ATOM 1087 C CA . ALA A 1 141 ? -7.002 -1.809 0.306 1.00 91.88 141 ALA A CA 1
ATOM 1088 C C . ALA A 1 141 ? -6.625 -1.196 1.664 1.00 91.88 141 ALA A C 1
ATOM 1090 O O . ALA A 1 141 ? -6.911 -1.798 2.696 1.00 91.88 141 ALA A O 1
ATOM 1091 N N . ALA A 1 142 ? -6.038 0.006 1.688 1.00 91.25 142 ALA A N 1
ATOM 1092 C CA . ALA A 1 142 ? -5.694 0.699 2.931 1.00 91.25 142 ALA A CA 1
ATOM 1093 C C . ALA A 1 142 ? -6.923 0.938 3.823 1.00 91.25 142 ALA A C 1
ATOM 1095 O O . ALA A 1 142 ? -6.853 0.752 5.041 1.00 91.25 142 ALA A O 1
ATOM 1096 N N . LEU A 1 143 ? -8.050 1.314 3.214 1.00 88.69 143 LEU A N 1
ATOM 1097 C CA . LEU A 1 143 ? -9.320 1.513 3.900 1.00 88.69 143 LEU A CA 1
ATOM 1098 C C . LEU A 1 143 ? -9.852 0.207 4.493 1.00 88.69 143 LEU A C 1
ATOM 1100 O O . LEU A 1 143 ? -10.129 0.147 5.688 1.00 88.69 143 LEU A O 1
ATOM 1104 N N . GLU A 1 144 ? -10.012 -0.826 3.671 1.00 91.06 144 GLU A N 1
ATOM 1105 C CA . GLU A 1 144 ? -10.623 -2.088 4.094 1.00 91.06 144 GLU A CA 1
ATOM 1106 C C . GLU A 1 144 ? -9.758 -2.806 5.139 1.00 91.06 144 GLU A C 1
ATOM 1108 O O . GLU A 1 144 ? -10.287 -3.363 6.101 1.00 91.06 144 GLU A O 1
ATOM 1113 N N . ILE A 1 145 ? -8.427 -2.695 5.041 1.00 92.44 145 ILE A N 1
ATOM 1114 C CA . ILE A 1 145 ? -7.510 -3.152 6.092 1.00 92.44 145 ILE A CA 1
ATOM 1115 C C . ILE A 1 145 ? -7.748 -2.380 7.394 1.00 92.44 145 ILE A C 1
ATOM 1117 O O . ILE A 1 145 ? -7.841 -2.993 8.459 1.00 92.44 145 ILE A O 1
ATOM 1121 N N . ALA A 1 146 ? -7.859 -1.050 7.338 1.00 89.69 146 ALA A N 1
ATOM 1122 C CA . ALA A 1 146 ? -8.095 -0.244 8.531 1.00 89.69 146 ALA A CA 1
ATOM 1123 C C . ALA A 1 146 ? -9.452 -0.541 9.180 1.00 89.69 146 ALA A C 1
ATOM 1125 O O . ALA A 1 146 ? -9.531 -0.615 10.404 1.00 89.69 146 ALA A O 1
ATOM 1126 N N . LEU A 1 147 ? -10.506 -0.734 8.380 1.00 88.38 147 LEU A N 1
ATOM 1127 C CA . LEU A 1 147 ? -11.830 -1.125 8.867 1.00 88.38 147 LEU A CA 1
ATOM 1128 C C . LEU A 1 147 ? -11.784 -2.494 9.549 1.00 88.38 147 LEU A C 1
ATOM 1130 O O . LEU A 1 147 ? -12.290 -2.649 10.658 1.00 88.38 147 LEU A O 1
ATOM 1134 N N . HIS A 1 148 ? -11.107 -3.459 8.927 1.00 90.12 148 HIS A N 1
ATOM 1135 C CA . HIS A 1 148 ? -10.937 -4.790 9.492 1.00 90.12 148 HIS A CA 1
ATOM 1136 C C . HIS A 1 148 ? -10.184 -4.765 10.831 1.00 90.12 148 HIS A C 1
ATOM 1138 O O . HIS A 1 148 ? -10.649 -5.339 11.814 1.00 90.12 148 HIS A O 1
ATOM 1144 N N . LEU A 1 149 ? -9.043 -4.073 10.888 1.00 88.69 149 LEU A N 1
ATOM 1145 C CA . LEU A 1 149 ? -8.220 -3.978 12.099 1.00 88.69 149 LEU A CA 1
ATOM 1146 C C . LEU A 1 149 ? -8.851 -3.092 13.184 1.00 88.69 149 LEU A C 1
ATOM 1148 O O . LEU A 1 149 ? -8.571 -3.266 14.369 1.00 88.69 149 LEU A O 1
ATOM 1152 N N . GLY A 1 150 ? -9.688 -2.134 12.788 1.00 83.19 150 GLY A N 1
ATOM 1153 C CA . GLY A 1 150 ? -10.317 -1.165 13.679 1.00 83.19 150 GLY A CA 1
ATOM 1154 C C . GLY A 1 150 ? -11.526 -1.688 14.450 1.00 83.19 150 GLY A C 1
ATOM 1155 O O . GLY A 1 150 ? -11.977 -0.993 15.355 1.00 83.19 150 GLY A O 1
ATOM 1156 N N . GLU A 1 151 ? -12.038 -2.885 14.126 1.00 80.19 151 GLU A N 1
ATOM 1157 C CA . GLU A 1 151 ? -13.235 -3.488 14.744 1.00 80.19 151 GLU A CA 1
ATOM 1158 C C . GLU A 1 151 ? -14.413 -2.501 14.846 1.00 80.19 151 GLU A C 1
ATOM 1160 O O . GLU A 1 151 ? -15.010 -2.283 15.905 1.00 80.19 151 GLU A O 1
ATOM 1165 N N . PHE A 1 152 ? -14.730 -1.847 13.735 1.00 78.50 152 PHE A N 1
ATOM 1166 C CA . PHE A 1 152 ? -15.789 -0.852 13.703 1.00 78.50 152 PHE A CA 1
ATOM 1167 C C . PHE A 1 152 ? -17.171 -1.481 13.894 1.00 78.50 152 PHE A C 1
ATOM 1169 O O . PHE A 1 152 ? -17.445 -2.617 13.517 1.00 78.50 152 PHE A O 1
ATOM 1176 N N . GLN A 1 153 ? -18.101 -0.693 14.433 1.00 77.75 153 GLN A N 1
ATOM 1177 C CA . GLN A 1 153 ? -19.517 -1.035 14.334 1.00 77.75 153 GLN A CA 1
ATOM 1178 C C . GLN A 1 153 ? -19.974 -0.916 12.872 1.00 77.75 153 GLN A C 1
ATOM 1180 O O . GLN A 1 153 ? -19.618 0.048 12.193 1.00 77.75 153 GLN A O 1
ATOM 1185 N N . GLU A 1 154 ? -20.834 -1.829 12.419 1.00 76.50 154 GLU A N 1
ATOM 1186 C CA . GLU A 1 154 ? -21.318 -1.927 11.028 1.00 76.50 154 GLU A CA 1
ATOM 1187 C C . GLU A 1 154 ? -21.834 -0.590 10.453 1.00 76.50 154 GLU A C 1
ATOM 1189 O O . GLU A 1 154 ? -21.555 -0.232 9.305 1.00 76.50 154 GLU A O 1
ATOM 1194 N N . MET A 1 155 ? -22.533 0.212 11.266 1.00 66.56 155 MET A N 1
ATOM 1195 C CA . MET A 1 155 ? -23.026 1.535 10.858 1.00 66.56 155 MET A CA 1
ATOM 1196 C C . MET A 1 155 ? -21.885 2.530 10.577 1.00 66.56 155 MET A C 1
ATOM 1198 O O . MET A 1 155 ? -21.984 3.328 9.643 1.00 66.56 155 MET A O 1
ATOM 1202 N N . ARG A 1 156 ? -20.788 2.473 11.345 1.00 69.00 156 ARG A N 1
ATOM 1203 C CA . ARG A 1 156 ? -19.601 3.311 11.113 1.00 69.00 156 ARG A CA 1
ATOM 1204 C C . ARG A 1 156 ? -18.835 2.859 9.880 1.00 69.00 156 ARG A C 1
ATOM 1206 O O . ARG A 1 156 ? -18.458 3.710 9.081 1.00 69.00 156 ARG A O 1
ATOM 1213 N N . GLU A 1 157 ? -18.673 1.552 9.681 1.00 78.06 157 GLU A N 1
ATOM 1214 C CA . GLU A 1 157 ? -18.061 1.028 8.454 1.00 78.06 157 GLU A CA 1
ATOM 1215 C C . GLU A 1 157 ? -18.827 1.481 7.210 1.00 78.06 157 GLU A C 1
ATOM 1217 O O . GLU A 1 157 ? -18.237 1.958 6.242 1.00 78.06 157 GLU A O 1
ATOM 1222 N N . THR A 1 158 ? -20.158 1.392 7.256 1.00 76.81 158 THR A N 1
ATOM 1223 C CA . THR A 1 158 ? -21.033 1.831 6.163 1.00 76.81 158 THR A CA 1
ATOM 1224 C C . THR A 1 158 ? -20.874 3.327 5.891 1.00 76.81 158 THR A C 1
ATOM 1226 O O . THR A 1 158 ? -20.773 3.737 4.735 1.00 76.81 158 THR A O 1
ATOM 1229 N N . GLY A 1 159 ? -20.800 4.153 6.941 1.00 71.62 159 GLY A N 1
ATOM 1230 C CA . GLY A 1 159 ? -20.567 5.594 6.817 1.00 71.62 159 GLY A CA 1
ATOM 1231 C C . GLY A 1 159 ? -19.213 5.933 6.187 1.00 71.62 159 GLY A C 1
ATOM 1232 O O . GLY A 1 159 ? -19.144 6.803 5.318 1.00 71.62 159 GLY A O 1
ATOM 1233 N N . ILE A 1 160 ? -18.160 5.209 6.572 1.00 73.00 160 ILE A N 1
ATOM 1234 C CA . ILE A 1 160 ? -16.802 5.373 6.039 1.00 73.00 160 ILE A CA 1
ATOM 1235 C C . ILE A 1 160 ? -16.733 4.951 4.563 1.00 73.00 160 ILE A C 1
ATOM 1237 O O . ILE A 1 160 ? -16.250 5.717 3.726 1.00 73.00 160 ILE A O 1
ATOM 1241 N N . ARG A 1 161 ? -17.293 3.787 4.207 1.00 79.06 161 ARG A N 1
ATOM 1242 C CA . ARG A 1 161 ? -17.383 3.330 2.808 1.00 79.06 161 ARG A CA 1
ATOM 1243 C C . ARG A 1 161 ? -18.204 4.297 1.948 1.00 79.06 161 ARG A C 1
ATOM 1245 O O . ARG A 1 161 ? -17.828 4.584 0.813 1.00 79.06 161 ARG A O 1
ATOM 1252 N N . ALA A 1 162 ? -19.285 4.860 2.494 1.00 75.06 162 ALA A N 1
ATOM 1253 C CA . ALA A 1 162 ? -20.082 5.877 1.811 1.00 75.06 162 ALA A CA 1
ATOM 1254 C C . ALA A 1 162 ? -19.324 7.205 1.630 1.00 75.06 162 ALA A C 1
ATOM 1256 O O . ALA A 1 162 ? -19.493 7.858 0.603 1.00 75.06 162 ALA A O 1
ATOM 1257 N N . ALA A 1 163 ? -18.493 7.612 2.597 1.00 69.25 163 ALA A N 1
ATOM 1258 C CA . ALA A 1 163 ? -17.615 8.776 2.460 1.00 69.25 163 ALA A CA 1
ATOM 1259 C C . ALA A 1 163 ? -16.585 8.572 1.343 1.00 69.25 163 ALA A C 1
ATOM 1261 O O . ALA A 1 163 ? -16.503 9.408 0.449 1.00 69.25 163 ALA A O 1
ATOM 1262 N N . LYS A 1 164 ? -15.913 7.411 1.300 1.00 75.00 164 LYS A N 1
ATOM 1263 C CA . LYS A 1 164 ? -15.053 7.029 0.166 1.00 75.00 164 LYS A CA 1
ATOM 1264 C C . LYS A 1 164 ? -15.816 7.128 -1.163 1.00 75.00 164 LYS A C 1
ATOM 1266 O O . LYS A 1 164 ? -15.340 7.773 -2.089 1.00 75.00 164 LYS A O 1
ATOM 1271 N N . ALA A 1 165 ? -17.000 6.525 -1.275 1.00 70.00 165 ALA A N 1
ATOM 1272 C CA . ALA A 1 165 ? -17.759 6.555 -2.529 1.00 70.00 165 ALA A CA 1
ATOM 1273 C C . ALA A 1 165 ? -18.014 7.992 -3.028 1.00 70.00 165 ALA A C 1
ATOM 1275 O O . ALA A 1 165 ? -17.829 8.261 -4.209 1.00 70.00 165 ALA A O 1
ATOM 1276 N N . ARG A 1 166 ? -18.343 8.928 -2.126 1.00 65.31 166 ARG A N 1
ATOM 1277 C CA . ARG A 1 166 ? -18.566 10.341 -2.476 1.00 65.31 166 ARG A CA 1
ATOM 1278 C C . ARG A 1 166 ? -17.284 11.089 -2.832 1.00 65.31 166 ARG A C 1
ATOM 1280 O O . ARG A 1 166 ? -17.263 11.792 -3.836 1.00 65.31 166 ARG A O 1
ATOM 1287 N N . SER A 1 167 ? -16.223 10.956 -2.033 1.00 60.72 167 SER A N 1
ATOM 1288 C CA . SER A 1 167 ? -14.975 11.698 -2.268 1.00 60.72 167 SER A CA 1
ATOM 1289 C C . SER A 1 167 ? -14.303 11.283 -3.578 1.00 60.72 167 SER A C 1
ATOM 1291 O O . SER A 1 167 ? -13.694 12.109 -4.245 1.00 60.72 167 SER A O 1
ATOM 1293 N N . PHE A 1 168 ? -14.444 10.019 -3.982 1.00 57.41 168 PHE A N 1
ATOM 1294 C CA . PHE A 1 168 ? -13.769 9.476 -5.161 1.00 57.41 168 PHE A CA 1
ATOM 1295 C C . PHE A 1 168 ? -14.594 9.540 -6.462 1.00 57.41 168 PHE A C 1
ATOM 1297 O O . PHE A 1 168 ? -14.083 9.164 -7.517 1.00 57.41 168 PHE A O 1
ATOM 1304 N N . GLU A 1 169 ? -15.825 10.066 -6.428 1.00 51.81 169 GLU A N 1
ATOM 1305 C CA . GLU A 1 169 ? -16.574 10.448 -7.640 1.00 51.81 169 GLU A CA 1
ATOM 1306 C C . GLU A 1 169 ? -16.045 11.758 -8.277 1.00 51.81 169 GLU A C 1
ATOM 1308 O O . GLU A 1 169 ? -16.328 12.031 -9.446 1.00 51.81 169 GLU A O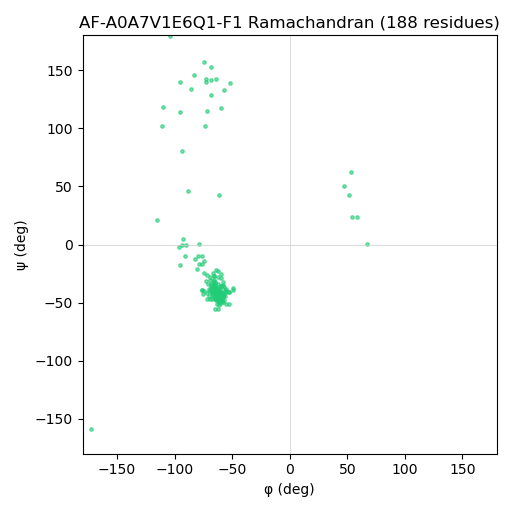 1
ATOM 1313 N N . ALA A 1 170 ? -15.223 12.541 -7.562 1.00 45.00 170 ALA A N 1
ATOM 1314 C CA . ALA A 1 170 ? -14.522 13.726 -8.068 1.00 45.00 170 ALA A CA 1
ATOM 1315 C C 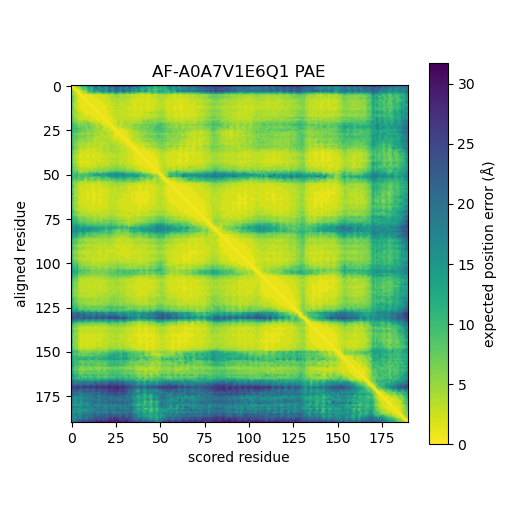. ALA A 1 170 ? -13.007 13.442 -8.174 1.00 45.00 170 ALA A C 1
ATOM 1317 O O . ALA A 1 170 ? -12.365 13.118 -7.189 1.00 45.00 170 ALA A O 1
ATOM 1318 N N . PHE A 1 171 ? -12.407 13.507 -9.366 1.00 48.47 171 PHE A N 1
ATOM 1319 C CA . PHE A 1 171 ? -11.087 12.910 -9.652 1.00 48.47 171 PHE A CA 1
ATOM 1320 C C . PHE A 1 171 ? -9.899 13.897 -9.520 1.00 48.47 171 PHE A C 1
ATOM 1322 O O . PHE A 1 171 ? -9.788 14.810 -10.335 1.00 48.47 171 PHE A O 1
ATOM 1329 N N . SER A 1 172 ? -8.984 13.702 -8.550 1.00 47.50 172 SER A N 1
ATOM 1330 C CA . SER A 1 172 ? -7.575 14.193 -8.520 1.00 47.50 172 SER A CA 1
ATOM 1331 C C . SER A 1 172 ? -6.808 13.596 -7.306 1.00 47.50 172 SER A C 1
ATOM 1333 O O . SER A 1 172 ? -7.221 12.551 -6.821 1.00 47.50 172 SER A O 1
ATOM 1335 N N . GLU A 1 173 ? -5.703 14.187 -6.817 1.00 47.81 173 GLU A N 1
ATOM 1336 C CA . GLU A 1 173 ? -5.022 13.845 -5.537 1.00 47.81 173 GLU A CA 1
ATOM 1337 C C . GLU A 1 173 ? -5.719 14.493 -4.311 1.00 47.81 173 GLU A C 1
ATOM 1339 O O . GLU A 1 173 ? -5.600 14.022 -3.178 1.00 47.81 173 GLU A O 1
ATOM 1344 N N . GLU A 1 174 ? -6.501 15.556 -4.539 1.00 54.28 174 GLU A N 1
ATOM 1345 C CA . GLU A 1 174 ? -7.368 16.196 -3.532 1.00 54.28 174 GLU A CA 1
ATOM 1346 C C . GLU A 1 174 ? -8.373 15.243 -2.841 1.00 54.28 174 GLU A C 1
ATOM 1348 O O . GLU A 1 174 ? -8.491 15.344 -1.628 1.00 54.28 174 GLU A O 1
ATOM 1353 N N . PRO A 1 175 ? -9.011 14.255 -3.498 1.00 53.09 175 PRO A N 1
ATOM 1354 C CA . PRO A 1 175 ? -9.951 13.287 -2.921 1.00 53.09 175 PRO A CA 1
ATOM 1355 C C . PRO A 1 175 ? -9.413 12.453 -1.770 1.00 53.09 175 PRO A C 1
ATOM 1357 O O . PRO A 1 175 ? -10.153 12.173 -0.839 1.00 53.09 175 PRO A O 1
ATOM 1360 N N . ALA A 1 176 ? -8.138 12.048 -1.789 1.00 53.84 176 ALA A N 1
ATOM 1361 C CA . ALA A 1 176 ? -7.553 11.315 -0.666 1.00 53.84 176 ALA A CA 1
ATOM 1362 C C . ALA A 1 176 ? -7.382 12.237 0.552 1.00 53.84 176 ALA A C 1
ATOM 1364 O O . ALA A 1 176 ? -7.640 11.842 1.689 1.00 53.84 176 ALA A O 1
ATOM 1365 N N . LYS A 1 177 ? -7.003 13.499 0.310 1.00 54.59 177 LYS A N 1
ATOM 1366 C CA . LYS A 1 177 ? -6.906 14.549 1.337 1.00 54.59 177 LYS A CA 1
ATOM 1367 C C . LYS A 1 177 ? -8.292 14.985 1.823 1.00 54.59 177 LYS A C 1
ATOM 1369 O O . LYS A 1 177 ? -8.450 15.291 3.002 1.00 54.59 177 LYS A O 1
ATOM 1374 N N . GLU A 1 178 ? -9.287 14.985 0.947 1.00 56.81 178 GLU A N 1
ATOM 1375 C CA . GLU A 1 178 ? -10.682 15.322 1.221 1.00 56.81 178 GLU A CA 1
ATOM 1376 C C . GLU A 1 178 ? -11.391 14.192 1.972 1.00 56.81 178 GLU A C 1
ATOM 1378 O O . GLU A 1 178 ? -11.999 14.462 3.002 1.00 56.81 178 GLU A O 1
ATOM 1383 N N . TYR A 1 179 ? -11.178 12.928 1.589 1.00 55.38 179 TYR A N 1
ATOM 1384 C CA . TYR A 1 179 ? -11.569 11.748 2.363 1.00 55.38 179 TYR A CA 1
ATOM 1385 C C . TYR A 1 179 ? -10.935 11.777 3.756 1.00 55.38 179 TYR A C 1
ATOM 1387 O O . TYR A 1 179 ? -11.634 11.615 4.749 1.00 55.38 179 TYR A O 1
ATOM 1395 N N . LEU A 1 180 ? -9.629 12.053 3.862 1.00 57.97 180 LEU A N 1
ATOM 1396 C CA . LEU A 1 180 ? -8.960 12.207 5.158 1.00 57.97 180 LEU A CA 1
ATOM 1397 C C . LEU A 1 180 ? -9.598 13.324 5.997 1.00 57.97 180 LEU A C 1
ATOM 1399 O O . LEU A 1 180 ? -9.807 13.138 7.192 1.00 57.97 180 LEU A O 1
ATOM 1403 N N . ARG A 1 181 ? -9.946 14.469 5.394 1.00 62.84 181 ARG A N 1
ATOM 1404 C CA . ARG A 1 181 ? -10.657 15.561 6.083 1.00 62.84 181 ARG A CA 1
ATOM 1405 C C . ARG A 1 181 ? -12.059 15.138 6.530 1.00 62.84 181 ARG A C 1
ATOM 1407 O O . ARG A 1 181 ? -12.419 15.399 7.674 1.00 62.84 181 ARG A O 1
ATOM 1414 N N . GLU A 1 182 ? -12.839 14.488 5.670 1.00 58.94 182 GLU A N 1
ATOM 1415 C CA . GLU A 1 182 ? -14.190 14.013 5.989 1.00 58.94 182 GLU A CA 1
ATOM 1416 C C . GLU A 1 182 ? -14.182 12.919 7.060 1.00 58.94 182 GLU A C 1
ATOM 1418 O O . GLU A 1 182 ? -14.951 12.997 8.014 1.00 58.94 182 GLU A O 1
ATOM 1423 N N . ALA A 1 183 ? -13.288 11.938 6.954 1.00 55.81 183 ALA A N 1
ATOM 1424 C CA . ALA A 1 183 ? -13.134 10.857 7.919 1.00 55.81 183 ALA A CA 1
ATOM 1425 C C . ALA A 1 183 ? -12.720 11.396 9.301 1.00 55.81 183 ALA A C 1
ATOM 1427 O O . ALA A 1 183 ? -13.292 10.998 10.315 1.00 55.81 183 ALA A O 1
ATOM 1428 N N . ILE A 1 184 ? -11.803 12.374 9.346 1.00 53.62 184 ILE A N 1
ATOM 1429 C CA . ILE A 1 184 ? -11.457 13.104 10.577 1.00 53.62 184 ILE A CA 1
ATOM 1430 C C . ILE A 1 184 ? -12.678 13.844 11.145 1.00 53.62 184 ILE A C 1
ATOM 1432 O O . ILE A 1 184 ? -12.909 13.793 12.351 1.00 53.62 184 ILE A O 1
ATOM 1436 N N . ASN A 1 185 ? -13.478 14.505 10.302 1.00 54.97 185 ASN A N 1
ATOM 1437 C CA . ASN A 1 185 ? -14.680 15.216 10.747 1.00 54.97 185 ASN A CA 1
ATOM 1438 C C . ASN A 1 185 ? -15.758 14.262 11.291 1.00 54.97 185 ASN A C 1
ATOM 1440 O O . ASN A 1 185 ? -16.390 14.584 12.294 1.00 54.97 185 ASN A O 1
ATOM 1444 N N . LEU A 1 186 ? -15.933 13.084 10.684 1.00 54.72 186 LEU A N 1
ATOM 1445 C CA . LEU A 1 186 ? -16.851 12.039 11.158 1.00 54.72 186 LEU A CA 1
ATOM 1446 C C . LEU A 1 186 ? -16.416 11.443 12.508 1.00 54.72 186 LEU A C 1
ATOM 1448 O O . LEU A 1 186 ? -17.266 11.048 13.303 1.00 54.72 186 LEU A O 1
ATOM 1452 N N . GLY A 1 187 ? -15.109 11.405 12.789 1.00 44.31 187 GLY A N 1
ATOM 1453 C CA . GLY A 1 187 ? -14.564 11.014 14.096 1.00 44.31 187 GLY A CA 1
ATOM 1454 C C . GLY A 1 187 ? -14.610 12.094 15.173 1.00 44.31 187 GLY A C 1
ATOM 1455 O O . GLY A 1 187 ? -14.448 11.780 16.346 1.00 44.31 187 GLY A O 1
ATOM 1456 N N . ALA A 1 188 ? -14.798 13.360 14.791 1.00 42.97 188 ALA A N 1
ATOM 1457 C CA . ALA A 1 188 ? -14.851 14.495 15.712 1.00 42.97 188 ALA A CA 1
ATOM 1458 C C . ALA A 1 188 ? -16.275 14.814 16.206 1.00 42.97 188 ALA A C 1
ATOM 1460 O O . ALA A 1 188 ? -16.433 15.639 17.102 1.00 42.97 188 ALA A O 1
ATOM 1461 N N . THR A 1 189 ? -17.306 14.190 15.626 1.00 37.88 189 THR A N 1
ATOM 1462 C CA . THR A 1 189 ? -18.720 14.354 16.010 1.00 37.88 189 THR A CA 1
ATOM 1463 C C . THR A 1 189 ? -19.175 13.383 17.108 1.00 37.88 189 THR A C 1
ATOM 1465 O O . THR A 1 189 ? -20.255 12.802 17.008 1.00 37.88 189 THR A O 1
ATOM 1468 N N . GLU A 1 190 ? -18.366 13.238 18.162 1.00 38.44 190 GLU A N 1
ATOM 1469 C CA . GLU A 1 190 ? -18.789 12.709 19.472 1.00 38.44 190 GLU A CA 1
ATOM 1470 C C . GLU A 1 190 ? -18.629 13.764 20.569 1.00 38.44 190 GLU A C 1
ATOM 1472 O O . GLU A 1 190 ? -17.518 14.327 20.704 1.00 38.44 190 GLU A O 1
#

Mean predicted aligned error: 7.61 Å

Sequence (190 aa):
MVKTDIEAELSRIEKGLSEASGVMEPLVRESLIPSDCLLSRVLLVTLTLGSKSTDQKAIYACQALEILDQALRLGENTPENSDERNNDLLICDYLYSQAINQVTSINEPVIIDCLAKAISSSAEDRVSGTQRNYRYHLFDAALEIALHLGEFQEMRETGIRAAKARSFEAFSEEPAKEYLREAINLGATE

Foldseek 3Di:
DLVVLLVVLLVVLVVVLVVLLVPDDPLLSVLFDDFPLLLLSLLSLLLVLLVDDDDPLSSLLSNLLRLLVRLLVQQVVDDPPDPCNVVSPVSSVVSNVSSLVSNVVVVDVLLNVLSVQLVVVSVVCVVVVVPPCSVLSSSRSSNSNSCVNSVDDPVLNVVLVVLLVVLVVDDDPVSSVVSSVVSVVVSVPD

Radius of gyration: 16.46 Å; Cα contacts (8 Å, |Δi|>4): 200; chains: 1; bounding box: 45×31×47 Å

Nearest PDB structures (foldseek):
  3lmd-assembly1_A-2  TM=7.388E-01  e=1.391E-02  Corynebacterium glutamicum
  3wjn-assembly1_B  TM=6.887E-01  e=1.199E-02  Escherichia coli O104:H4 str. 2009EL-2071
  3w8h-assembly1_A-2  TM=4.603E-01  e=1.680E+00  Homo sapiens
  4tvq-assembly1_B  TM=4.353E-01  e=3.355E+00  Homo sapiens
  3rqe-assembly1_C  TM=4.689E-01  e=5.500E+00  Homo sapiens

Solvent-accessible surface area (backbone atoms only — not comparable to full-atom values): 10282 Å² total; per-residue (Å²): 119,69,70,67,55,52,56,53,49,47,54,51,34,52,49,52,48,51,54,58,45,69,74,44,57,70,73,52,50,74,64,59,54,85,74,83,55,60,53,36,50,50,19,52,56,49,16,48,66,37,74,40,78,88,48,73,62,56,46,34,49,30,41,19,51,43,38,41,50,32,21,52,53,42,50,68,72,45,53,96,86,43,92,59,35,68,57,46,48,52,43,23,55,50,30,46,51,49,24,49,56,54,42,56,80,66,71,44,68,70,55,54,51,34,51,52,50,21,52,51,54,33,52,49,30,67,73,69,69,48,88,68,52,47,66,53,38,47,46,50,26,28,46,55,43,16,49,63,74,12,67,53,56,69,71,56,49,52,51,51,54,50,44,50,57,58,33,64,75,50,90,67,77,61,26,63,58,47,34,52,51,51,54,52,51,67,61,63,76,117